Protein AF-A0A316HZW1-F1 (afdb_monomer_lite)

pLDDT: mean 90.39, std 9.92, range [41.66, 98.38]

Foldseek 3Di:
DVVQLLVLLLVLVDPSSLVSNLLVLLVVLLCQLVVLVVQVPDPPDLANSSLLSNLLSLLLSLLLQLLSNVDQCSSLSSLVSNLVVLVCCLPVVLVVLVVVCVVVVHPRPACPVSGHPSSLSNQNCSNVLSVLCSVCVPPQQLQSLLVSQLVSLQCSQVSCCVRVVDDRDPDSRSVVSSNSSSNSSSVSSVNSNVNSVVSNVSHDDPPPPDD

Radius of gyration: 18.56 Å; chains: 1; bounding box: 64×28×55 Å

Structure (mmCIF, N/CA/C/O backbone):
data_AF-A0A316HZW1-F1
#
_entry.id   AF-A0A316HZW1-F1
#
loop_
_atom_site.group_PDB
_atom_site.id
_atom_site.type_symbol
_atom_site.label_atom_id
_atom_site.label_alt_id
_atom_site.label_comp_id
_atom_site.label_asym_id
_atom_site.label_entity_id
_atom_site.label_seq_id
_atom_site.pdbx_PDB_ins_code
_atom_site.Cartn_x
_atom_site.Cartn_y
_atom_site.Cartn_z
_atom_site.occupancy
_atom_site.B_iso_or_equiv
_atom_site.auth_seq_id
_atom_site.auth_comp_id
_atom_site.auth_asym_id
_atom_site.auth_atom_id
_atom_site.pdbx_PDB_model_num
ATOM 1 N N . MET A 1 1 ? -9.003 11.640 -5.915 1.00 82.00 1 MET A N 1
ATOM 2 C CA . MET A 1 1 ? -9.072 10.373 -5.149 1.00 82.00 1 MET A CA 1
ATOM 3 C C . MET A 1 1 ? -9.408 10.598 -3.677 1.00 82.00 1 MET A C 1
ATOM 5 O O . MET A 1 1 ? -10.418 10.072 -3.235 1.00 82.00 1 MET A O 1
ATOM 9 N N . VAL A 1 2 ? -8.660 11.430 -2.935 1.00 88.44 2 VAL A N 1
ATOM 10 C CA . VAL A 1 2 ? -8.959 11.729 -1.513 1.00 88.44 2 VAL A CA 1
ATOM 11 C C . VAL A 1 2 ? -10.391 12.243 -1.301 1.00 88.44 2 VAL A C 1
ATOM 13 O O . VAL A 1 2 ? -11.101 11.712 -0.456 1.00 88.44 2 VAL A O 1
ATOM 16 N N . GLY A 1 3 ? -10.863 13.184 -2.129 1.00 90.69 3 GLY A N 1
ATOM 17 C CA . GLY A 1 3 ? -12.248 13.673 -2.057 1.00 90.69 3 GLY A CA 1
ATOM 18 C C . GLY A 1 3 ? -13.306 12.575 -2.244 1.00 90.69 3 GLY A C 1
ATOM 19 O O . GLY A 1 3 ? -14.298 12.561 -1.530 1.00 90.69 3 GLY A O 1
ATOM 20 N N . ALA A 1 4 ? -13.069 11.595 -3.124 1.00 92.62 4 ALA A N 1
ATOM 21 C CA . ALA A 1 4 ? -13.983 10.462 -3.295 1.00 92.62 4 ALA A CA 1
ATOM 22 C C . ALA A 1 4 ? -14.025 9.580 -2.037 1.00 92.62 4 ALA A C 1
ATOM 24 O O . ALA A 1 4 ? -15.105 9.206 -1.588 1.00 92.62 4 ALA A O 1
ATOM 25 N N . VAL A 1 5 ? -12.865 9.312 -1.420 1.00 93.25 5 VAL A N 1
ATOM 26 C CA . VAL A 1 5 ? -12.801 8.607 -0.129 1.00 93.25 5 VAL A CA 1
ATOM 27 C C . VAL A 1 5 ? -13.598 9.362 0.935 1.00 93.25 5 VAL A C 1
ATOM 29 O O . VAL A 1 5 ? -14.351 8.735 1.673 1.00 93.25 5 VAL A O 1
ATOM 32 N N . MET A 1 6 ? -13.486 10.693 0.991 1.00 93.19 6 MET A N 1
ATOM 33 C CA . MET A 1 6 ? -14.253 11.521 1.929 1.00 93.19 6 MET A CA 1
ATOM 34 C C . MET A 1 6 ? -15.763 11.399 1.699 1.00 93.19 6 MET A C 1
ATOM 36 O O . MET A 1 6 ? -16.486 11.104 2.646 1.00 93.19 6 MET A O 1
ATOM 40 N N . ILE A 1 7 ? -16.231 11.554 0.455 1.00 93.44 7 ILE A N 1
ATOM 41 C CA . ILE A 1 7 ? -17.659 11.468 0.103 1.00 93.44 7 ILE A CA 1
ATOM 42 C C . ILE A 1 7 ? -18.244 10.107 0.505 1.00 93.44 7 ILE A C 1
ATOM 44 O O . ILE A 1 7 ? -19.288 10.043 1.153 1.00 93.44 7 ILE A O 1
ATOM 48 N N . PHE A 1 8 ? -17.564 9.007 0.178 1.00 93.56 8 PHE A N 1
ATOM 49 C CA . PHE A 1 8 ? -18.062 7.679 0.536 1.00 93.56 8 PHE A CA 1
ATOM 50 C C . PHE A 1 8 ? -17.958 7.384 2.037 1.00 93.56 8 PHE A C 1
ATOM 52 O O . PHE A 1 8 ? -18.842 6.724 2.587 1.00 93.56 8 PHE A O 1
ATOM 59 N N . ALA A 1 9 ? -16.937 7.913 2.720 1.00 90.69 9 ALA A N 1
ATOM 60 C CA . ALA A 1 9 ? -16.778 7.748 4.164 1.00 90.69 9 ALA A CA 1
ATOM 61 C C . ALA A 1 9 ? -17.868 8.476 4.971 1.00 90.69 9 ALA A C 1
ATOM 63 O O . ALA A 1 9 ? -18.237 8.009 6.056 1.00 90.69 9 ALA A O 1
ATOM 64 N N . VAL A 1 10 ? -18.410 9.581 4.444 1.00 92.00 10 VAL A N 1
ATOM 65 C CA . VAL A 1 10 ? -19.594 10.268 4.995 1.00 92.00 10 VAL A CA 1
ATOM 66 C C . VAL A 1 10 ? -20.812 9.346 4.950 1.00 92.00 10 VAL A C 1
ATOM 68 O O . VAL A 1 10 ? -21.518 9.207 5.944 1.00 92.00 10 VAL A O 1
ATOM 71 N N . ALA A 1 11 ? -21.015 8.645 3.835 1.00 90.44 11 ALA A N 1
ATOM 72 C CA . ALA A 1 11 ? -22.146 7.742 3.629 1.00 90.44 11 ALA A CA 1
ATOM 73 C C . ALA A 1 11 ? -21.904 6.297 4.107 1.00 90.44 11 ALA A C 1
ATOM 75 O O . ALA A 1 11 ? -22.641 5.389 3.720 1.00 90.44 11 ALA A O 1
ATOM 76 N N . ARG A 1 12 ? -20.884 6.048 4.939 1.00 84.62 12 ARG A N 1
ATOM 77 C CA . ARG A 1 12 ? -20.450 4.695 5.348 1.00 84.62 12 ARG A CA 1
ATOM 78 C C . ARG A 1 12 ? -21.533 3.835 6.010 1.00 84.62 12 ARG A C 1
ATOM 80 O O . ARG A 1 12 ? -21.429 2.612 5.964 1.00 84.62 12 ARG A O 1
ATOM 87 N N . ASP A 1 13 ? -22.553 4.458 6.602 1.00 86.94 13 ASP A N 1
ATOM 88 C CA . ASP A 1 13 ? -23.700 3.764 7.204 1.00 86.94 13 ASP A CA 1
ATOM 89 C C . ASP A 1 13 ? -24.543 3.033 6.144 1.00 86.94 13 ASP A C 1
ATOM 91 O O . ASP A 1 13 ? -25.241 2.065 6.446 1.00 86.94 13 ASP A O 1
ATOM 95 N N . GLN A 1 14 ? -24.446 3.463 4.885 1.00 91.12 14 GLN A N 1
ATOM 96 C CA . GLN A 1 14 ? -25.069 2.820 3.741 1.00 91.12 14 GLN A CA 1
ATOM 97 C C . GLN A 1 14 ? -24.118 1.802 3.102 1.00 91.12 14 GLN A C 1
ATOM 99 O O . GLN A 1 14 ? -22.900 1.999 3.035 1.00 91.12 14 GLN A O 1
ATOM 104 N N . ARG A 1 15 ? -24.680 0.716 2.550 1.00 91.88 15 ARG A N 1
ATOM 105 C CA . ARG A 1 15 ? -23.892 -0.331 1.870 1.00 91.88 15 ARG A CA 1
ATOM 106 C C .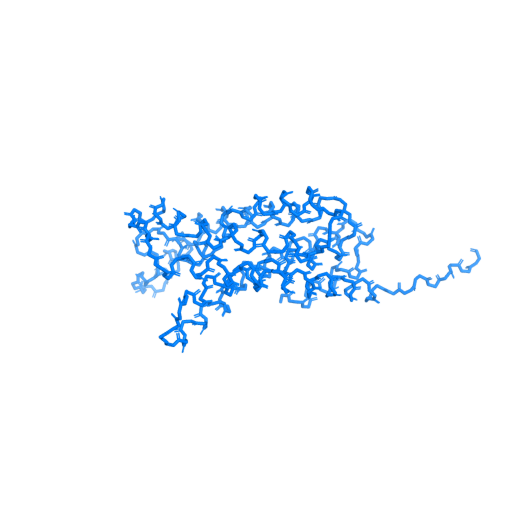 ARG A 1 15 ? -23.042 0.247 0.735 1.00 91.88 15 ARG A C 1
ATOM 108 O O . ARG A 1 15 ? -21.860 -0.066 0.639 1.00 91.88 15 ARG A O 1
ATOM 115 N N . TRP A 1 16 ? -23.613 1.139 -0.075 1.00 93.19 16 TRP A N 1
ATOM 116 C CA . TRP A 1 16 ? -22.896 1.786 -1.177 1.00 93.19 16 TRP A CA 1
ATOM 117 C C . TRP A 1 16 ? -21.747 2.682 -0.689 1.00 93.19 16 TRP A C 1
ATOM 119 O O . TRP A 1 16 ? -20.697 2.699 -1.321 1.00 93.19 16 TRP A O 1
ATOM 129 N N . GLY A 1 17 ? -21.893 3.363 0.455 1.00 91.88 17 GLY A N 1
ATOM 130 C CA . GLY A 1 17 ? -20.819 4.164 1.049 1.00 91.88 17 GLY A CA 1
ATOM 131 C C . GLY A 1 17 ? -19.689 3.300 1.607 1.00 91.88 17 GLY A C 1
ATOM 132 O O . GLY A 1 17 ? -18.515 3.623 1.437 1.00 91.88 17 GLY A O 1
ATOM 133 N N . THR A 1 18 ? -20.019 2.140 2.184 1.00 93.75 18 THR A N 1
ATOM 134 C CA . THR A 1 18 ? -19.019 1.133 2.578 1.00 93.75 18 THR A CA 1
ATOM 135 C C . THR A 1 18 ? -18.217 0.647 1.363 1.00 93.75 18 THR A C 1
ATOM 137 O O . THR A 1 18 ? -16.989 0.750 1.362 1.00 93.75 18 THR A O 1
ATOM 140 N N . TYR A 1 19 ? -18.890 0.165 0.311 1.00 95.56 19 TYR A N 1
ATOM 141 C CA . TYR A 1 19 ? -18.214 -0.321 -0.900 1.00 95.56 19 TYR A CA 1
ATOM 142 C C . TYR A 1 19 ? -17.440 0.789 -1.616 1.00 95.56 19 TYR A C 1
ATOM 144 O O . TYR A 1 19 ? -16.303 0.573 -2.031 1.00 95.56 19 TYR A O 1
ATOM 152 N N . GLY A 1 20 ? -18.011 1.991 -1.693 1.00 95.31 20 GLY A N 1
ATOM 153 C CA . GLY A 1 20 ? -17.359 3.155 -2.279 1.00 95.31 20 GLY A CA 1
ATOM 154 C C . GLY A 1 20 ? -16.105 3.576 -1.515 1.00 95.31 20 GLY A C 1
ATOM 155 O O . GLY A 1 20 ? -15.100 3.898 -2.139 1.00 95.31 20 GLY A O 1
ATOM 156 N N . THR A 1 21 ? -16.103 3.492 -0.180 1.00 95.56 21 THR A N 1
ATOM 157 C CA . THR A 1 21 ? -14.912 3.787 0.637 1.00 95.56 21 THR A CA 1
ATOM 158 C C . THR A 1 21 ? -13.805 2.774 0.360 1.00 95.56 21 THR A C 1
ATOM 160 O O . THR A 1 21 ? -12.654 3.166 0.180 1.00 95.56 21 THR A O 1
ATOM 163 N N . ILE A 1 22 ? -14.148 1.482 0.280 1.00 96.94 22 ILE A N 1
ATOM 164 C CA . ILE A 1 22 ? -13.197 0.406 -0.037 1.00 96.94 22 ILE A CA 1
ATOM 165 C C . ILE A 1 22 ? -12.598 0.626 -1.429 1.00 96.94 22 ILE A C 1
ATOM 167 O O . ILE A 1 22 ? -11.376 0.661 -1.571 1.00 96.94 22 ILE A O 1
ATOM 171 N N . ALA A 1 23 ? -13.446 0.827 -2.440 1.00 97.00 23 ALA A N 1
ATOM 172 C CA . ALA A 1 23 ? -13.017 1.032 -3.818 1.00 97.00 23 ALA A CA 1
ATOM 173 C C . ALA A 1 23 ? -12.171 2.306 -3.965 1.00 97.00 23 ALA A C 1
ATOM 175 O O . ALA A 1 23 ? -11.072 2.258 -4.511 1.00 97.00 23 ALA A O 1
ATOM 176 N N . ALA A 1 24 ? -12.627 3.438 -3.422 1.00 97.06 24 ALA A N 1
ATOM 177 C CA . ALA A 1 24 ? -11.899 4.701 -3.500 1.00 97.06 24 ALA A CA 1
ATOM 178 C C . ALA A 1 24 ? -10.557 4.644 -2.756 1.00 97.06 24 ALA A C 1
ATOM 180 O O . ALA A 1 24 ? -9.573 5.203 -3.239 1.00 97.06 24 ALA A O 1
ATOM 181 N N . ALA A 1 25 ? -10.490 3.955 -1.611 1.00 96.88 25 ALA A N 1
ATOM 182 C CA . ALA A 1 25 ? -9.239 3.747 -0.889 1.00 96.88 25 ALA A CA 1
ATOM 183 C C . ALA A 1 25 ? -8.278 2.838 -1.661 1.00 96.88 25 ALA A C 1
ATOM 185 O O . ALA A 1 25 ? -7.087 3.136 -1.721 1.00 96.88 25 ALA A O 1
ATOM 186 N N . ALA A 1 26 ? -8.784 1.770 -2.283 1.00 97.19 26 ALA A N 1
ATOM 187 C CA . ALA A 1 26 ? -7.980 0.885 -3.116 1.00 97.19 26 ALA A CA 1
ATOM 188 C C . ALA A 1 26 ? -7.397 1.638 -4.320 1.00 97.19 26 ALA A C 1
ATOM 190 O O . ALA A 1 26 ? -6.192 1.581 -4.554 1.00 97.19 26 ALA A O 1
ATOM 191 N N . VAL A 1 27 ? -8.214 2.430 -5.023 1.00 96.62 27 VAL A N 1
ATOM 192 C CA . VAL A 1 27 ? -7.742 3.267 -6.135 1.00 96.62 27 VAL A CA 1
ATOM 193 C C . VAL A 1 27 ? -6.742 4.320 -5.643 1.00 96.62 27 VAL A C 1
ATOM 195 O O . VAL A 1 27 ? -5.678 4.475 -6.238 1.00 96.62 27 VAL A O 1
ATOM 198 N N . LEU A 1 28 ? -7.017 5.004 -4.526 1.00 96.88 28 LEU A N 1
ATOM 199 C CA . LEU A 1 28 ? -6.070 5.949 -3.923 1.00 96.88 28 LEU A CA 1
ATOM 200 C C . LEU A 1 28 ? -4.724 5.279 -3.610 1.00 96.88 28 LEU A C 1
ATOM 202 O O . LEU A 1 28 ? -3.684 5.869 -3.890 1.00 96.88 28 LEU A O 1
ATOM 206 N N . LEU A 1 29 ? -4.739 4.060 -3.063 1.00 96.31 29 LEU A N 1
ATOM 207 C CA . LEU A 1 29 ? -3.530 3.298 -2.762 1.00 96.31 29 LEU A CA 1
ATOM 208 C C . LEU A 1 29 ? -2.751 2.984 -4.036 1.00 96.31 29 LEU A C 1
ATOM 210 O O . LEU A 1 29 ? -1.557 3.276 -4.094 1.00 96.31 29 LEU A O 1
ATOM 214 N N . VAL A 1 30 ? -3.409 2.455 -5.069 1.00 94.94 30 VAL A N 1
ATOM 215 C CA . VAL A 1 30 ? -2.742 2.126 -6.336 1.00 94.94 30 VAL A CA 1
ATOM 216 C C . VAL A 1 30 ? -2.090 3.361 -6.962 1.00 94.94 30 VAL A C 1
ATOM 218 O O . VAL A 1 30 ? -0.911 3.328 -7.310 1.00 94.94 30 VAL A O 1
ATOM 221 N N . PHE A 1 31 ? -2.804 4.483 -7.038 1.00 93.81 31 PHE A N 1
ATOM 222 C CA . PHE A 1 31 ? -2.253 5.705 -7.629 1.00 93.81 31 PHE A CA 1
ATOM 223 C C . PHE A 1 31 ? -1.238 6.419 -6.726 1.00 93.81 31 PHE A C 1
ATOM 225 O O . PHE A 1 31 ? -0.415 7.183 -7.228 1.00 93.81 31 PHE A O 1
ATOM 232 N N . SER A 1 32 ? -1.212 6.132 -5.419 1.00 93.94 32 SER A N 1
ATOM 233 C CA . SER A 1 32 ? -0.178 6.663 -4.516 1.00 93.94 32 SER A CA 1
ATOM 234 C C . SER A 1 32 ? 1.238 6.197 -4.884 1.00 93.94 32 SER A C 1
ATOM 236 O O . SER A 1 32 ? 2.217 6.861 -4.539 1.00 93.94 32 SER A O 1
ATOM 238 N N . MET A 1 33 ? 1.360 5.114 -5.664 1.00 93.00 33 MET A N 1
ATOM 239 C CA . MET A 1 33 ? 2.644 4.649 -6.196 1.00 93.00 33 MET A CA 1
ATOM 240 C C . MET A 1 33 ? 3.305 5.693 -7.097 1.00 93.00 33 MET A C 1
ATOM 242 O O . MET A 1 33 ? 4.526 5.824 -7.069 1.00 93.00 33 MET A O 1
ATOM 246 N N . VAL A 1 34 ? 2.520 6.501 -7.819 1.00 91.31 34 VAL A N 1
ATOM 247 C CA . VAL A 1 34 ? 3.035 7.619 -8.625 1.00 91.31 34 VAL A CA 1
ATOM 248 C C . VAL A 1 34 ? 3.738 8.644 -7.733 1.00 91.31 34 VAL A C 1
ATOM 250 O O . VAL A 1 34 ? 4.827 9.112 -8.055 1.00 91.31 34 VAL A O 1
ATOM 253 N N . THR A 1 35 ? 3.172 8.938 -6.560 1.00 91.25 35 THR A N 1
ATOM 254 C CA . THR A 1 35 ? 3.806 9.820 -5.570 1.00 91.25 35 THR A CA 1
ATOM 255 C C . THR A 1 35 ? 5.106 9.217 -5.038 1.00 91.25 35 THR A C 1
ATOM 257 O O . THR A 1 35 ? 6.102 9.927 -4.908 1.00 91.25 35 THR A O 1
ATOM 260 N N . ALA A 1 36 ? 5.140 7.904 -4.789 1.00 92.88 36 ALA A N 1
ATOM 261 C CA . ALA A 1 36 ? 6.356 7.220 -4.346 1.00 92.88 36 ALA A CA 1
ATOM 262 C C . ALA A 1 36 ? 7.487 7.266 -5.393 1.00 92.88 36 ALA A C 1
ATOM 264 O O . ALA A 1 36 ? 8.655 7.334 -5.010 1.00 92.88 36 ALA A O 1
ATOM 265 N N . ILE A 1 37 ? 7.178 7.292 -6.699 1.00 91.44 37 ILE A N 1
ATOM 266 C CA . ILE A 1 37 ? 8.188 7.468 -7.763 1.00 91.44 37 ILE A CA 1
ATOM 267 C C . ILE A 1 37 ? 8.936 8.796 -7.605 1.00 91.44 37 ILE A C 1
ATOM 269 O O . ILE A 1 37 ? 10.145 8.832 -7.832 1.00 91.44 37 ILE A O 1
ATOM 273 N N . GLY A 1 38 ? 8.262 9.861 -7.162 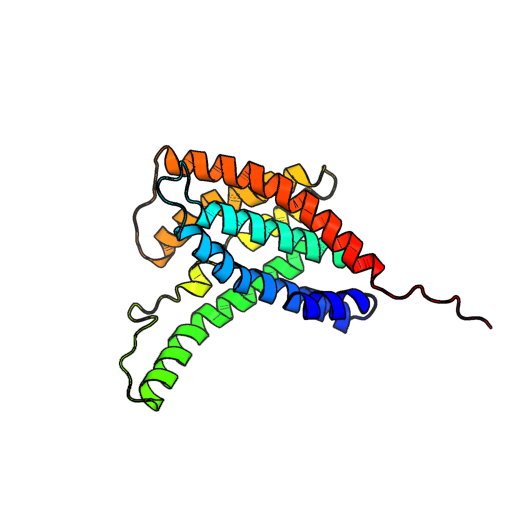1.00 89.88 38 GLY A N 1
ATOM 274 C CA . GLY A 1 38 ? 8.889 11.169 -6.938 1.00 89.88 38 GLY A CA 1
ATOM 275 C C . GLY A 1 38 ? 10.074 11.116 -5.965 1.00 89.88 38 GLY A C 1
ATOM 276 O O . GLY A 1 38 ? 11.024 11.884 -6.099 1.00 89.88 38 GLY A O 1
ATOM 277 N N . LEU A 1 39 ? 10.096 10.138 -5.053 1.00 92.19 39 LEU A N 1
ATOM 278 C CA . LEU A 1 39 ? 11.196 9.937 -4.106 1.00 92.19 39 LEU A CA 1
ATOM 279 C C . LEU A 1 39 ? 12.493 9.432 -4.759 1.00 92.19 39 LEU A C 1
ATOM 281 O O . LEU A 1 39 ? 13.533 9.412 -4.102 1.00 92.19 39 LEU A O 1
ATOM 285 N N . ARG A 1 40 ? 12.475 9.066 -6.050 1.00 90.56 40 ARG A N 1
ATOM 286 C CA . ARG A 1 40 ? 13.703 8.803 -6.826 1.00 90.56 40 ARG A CA 1
ATOM 287 C C . ARG A 1 40 ? 14.618 10.026 -6.900 1.00 90.56 40 ARG A C 1
ATOM 289 O O . ARG A 1 40 ? 15.816 9.854 -7.086 1.00 90.56 40 ARG A O 1
ATOM 296 N N . ALA A 1 41 ? 14.074 11.229 -6.715 1.00 89.38 41 ALA A N 1
ATOM 297 C CA . ALA A 1 41 ? 14.834 12.473 -6.705 1.00 89.38 41 ALA A CA 1
ATOM 298 C C . ALA A 1 41 ? 15.732 12.651 -5.465 1.00 89.38 41 ALA A C 1
ATOM 300 O O . ALA A 1 41 ? 16.422 13.659 -5.381 1.00 89.38 41 ALA A O 1
ATOM 301 N N . VAL A 1 42 ? 15.734 11.716 -4.503 1.00 86.94 42 VAL A N 1
ATOM 302 C CA . VAL A 1 42 ? 16.605 11.758 -3.315 1.00 86.94 42 VAL A CA 1
ATOM 303 C C . VAL A 1 42 ? 17.893 10.956 -3.587 1.00 86.94 42 VAL A C 1
ATOM 305 O O . VAL A 1 42 ? 17.890 9.729 -3.422 1.00 86.94 42 VAL A O 1
ATOM 308 N N . PRO A 1 43 ? 18.998 11.599 -4.023 1.00 75.00 43 PRO A N 1
ATOM 309 C CA . PRO A 1 43 ? 20.250 10.910 -4.319 1.00 75.00 43 PRO A CA 1
ATOM 310 C C . PRO A 1 43 ? 20.941 10.426 -3.038 1.00 75.00 43 PRO A C 1
ATOM 312 O O . PRO A 1 43 ? 20.767 10.993 -1.963 1.00 75.00 43 PRO A O 1
ATOM 315 N N . GLY A 1 44 ? 21.751 9.369 -3.151 1.00 74.56 44 GLY A N 1
ATOM 316 C CA . GLY A 1 44 ? 22.659 8.939 -2.077 1.00 74.56 44 GLY A CA 1
ATOM 317 C C . GLY A 1 44 ? 21.995 8.416 -0.796 1.00 74.56 44 GLY A C 1
ATOM 318 O O . GLY A 1 44 ? 22.673 8.252 0.214 1.00 74.56 44 GLY A O 1
ATOM 319 N N . ALA A 1 45 ? 20.687 8.144 -0.805 1.00 76.25 45 ALA A N 1
ATOM 320 C CA . ALA A 1 45 ? 19.983 7.674 0.382 1.00 76.25 45 ALA A CA 1
ATOM 321 C C . ALA A 1 45 ? 20.519 6.316 0.881 1.00 76.25 45 ALA A C 1
ATOM 323 O O . ALA A 1 45 ? 20.683 5.368 0.107 1.00 76.25 45 ALA A O 1
ATOM 324 N N . LEU A 1 46 ? 20.687 6.203 2.205 1.00 85.44 46 LEU A N 1
ATOM 325 C CA . LEU A 1 46 ? 21.111 4.983 2.916 1.00 85.44 46 LEU A CA 1
ATOM 326 C C . LEU A 1 46 ? 20.163 3.784 2.709 1.00 85.44 46 LEU A C 1
ATOM 328 O O . LEU A 1 46 ? 20.526 2.648 3.005 1.00 85.44 46 LEU A O 1
ATOM 332 N N . ALA A 1 47 ? 18.954 4.030 2.202 1.00 91.38 47 ALA A N 1
ATOM 333 C CA . ALA A 1 47 ? 17.931 3.044 1.871 1.00 91.38 47 ALA A CA 1
ATOM 334 C C . ALA A 1 47 ? 17.356 3.298 0.469 1.00 91.38 47 ALA A C 1
ATOM 336 O O . ALA A 1 47 ? 17.785 4.200 -0.254 1.00 91.38 47 ALA A O 1
ATOM 337 N N . ASN A 1 48 ? 16.399 2.476 0.043 1.00 92.00 48 ASN A N 1
ATOM 338 C CA . ASN A 1 48 ? 15.594 2.754 -1.140 1.00 92.00 48 ASN A CA 1
ATOM 339 C C . ASN A 1 48 ? 14.395 3.647 -0.754 1.00 92.00 48 ASN A C 1
ATOM 341 O O . ASN A 1 48 ? 13.423 3.137 -0.188 1.00 92.00 48 ASN A O 1
ATOM 345 N N . PRO A 1 49 ? 14.429 4.961 -1.054 1.00 93.38 49 PRO A N 1
ATOM 346 C CA . PRO A 1 49 ? 13.402 5.893 -0.595 1.00 93.38 49 PRO A CA 1
ATOM 347 C C . PRO A 1 49 ? 12.038 5.609 -1.236 1.00 93.38 49 PRO A C 1
ATOM 349 O O . PRO A 1 49 ? 11.014 5.774 -0.581 1.00 93.38 49 PRO A O 1
ATOM 352 N N . VAL A 1 50 ? 12.012 5.090 -2.470 1.00 93.62 50 VAL A N 1
ATOM 353 C CA . VAL A 1 50 ? 10.772 4.675 -3.141 1.00 93.62 50 VAL A CA 1
ATOM 354 C C . VAL A 1 50 ? 10.116 3.532 -2.374 1.00 93.62 50 VAL A C 1
ATOM 356 O O . VAL A 1 50 ? 8.925 3.592 -2.102 1.00 93.62 50 VAL A O 1
ATOM 359 N N . SER A 1 51 ? 10.881 2.516 -1.965 1.00 94.06 51 SER A N 1
ATOM 360 C CA . SER A 1 51 ? 10.336 1.373 -1.219 1.00 94.06 51 SER A CA 1
ATOM 361 C C . SER A 1 51 ? 9.817 1.776 0.164 1.00 94.06 51 SER A C 1
ATOM 363 O O . SER A 1 51 ? 8.740 1.331 0.556 1.00 94.06 51 SER A O 1
ATOM 365 N N . VAL A 1 52 ? 10.531 2.659 0.875 1.00 96.06 52 VAL A N 1
ATOM 366 C CA . VAL A 1 52 ? 10.070 3.213 2.163 1.00 96.06 52 VAL A CA 1
ATOM 367 C C . VAL A 1 52 ? 8.795 4.045 1.976 1.00 96.06 52 VAL A C 1
ATOM 369 O O . VAL A 1 52 ? 7.842 3.888 2.739 1.00 96.06 52 VAL A O 1
ATOM 372 N N . GLY A 1 53 ? 8.741 4.889 0.941 1.00 95.81 53 GLY A N 1
ATOM 373 C CA . GLY A 1 53 ? 7.565 5.697 0.615 1.00 95.81 53 GLY A CA 1
ATOM 374 C C . GLY A 1 53 ? 6.351 4.855 0.233 1.00 95.81 53 GLY A C 1
ATOM 375 O O . GLY A 1 53 ? 5.269 5.064 0.777 1.00 95.81 53 GLY A O 1
ATOM 376 N N . THR A 1 54 ? 6.536 3.856 -0.632 1.00 95.75 54 THR A N 1
ATOM 377 C CA . THR A 1 54 ? 5.504 2.877 -0.998 1.00 95.75 54 THR A CA 1
ATOM 378 C C . THR A 1 54 ? 4.963 2.160 0.237 1.00 95.75 54 THR A C 1
ATOM 380 O O . THR A 1 54 ? 3.745 2.079 0.407 1.00 95.75 54 THR A O 1
ATOM 383 N N . ALA A 1 55 ? 5.839 1.683 1.125 1.00 97.19 55 ALA A N 1
ATOM 384 C CA . ALA A 1 55 ? 5.436 1.028 2.366 1.00 97.19 55 ALA A CA 1
ATOM 385 C C . ALA A 1 55 ? 4.631 1.973 3.274 1.00 97.19 55 ALA A C 1
ATOM 387 O O . ALA A 1 55 ? 3.533 1.628 3.709 1.00 97.19 55 ALA A O 1
ATOM 388 N N . SER A 1 56 ? 5.136 3.189 3.492 1.00 97.31 56 SER A N 1
ATOM 389 C CA . SER A 1 56 ? 4.495 4.213 4.324 1.00 97.31 56 SER A CA 1
ATOM 390 C C . SER A 1 56 ? 3.105 4.604 3.807 1.00 97.31 56 SER A C 1
ATOM 392 O O . SER A 1 56 ? 2.122 4.521 4.544 1.00 97.31 56 SER A O 1
ATOM 394 N N . LEU A 1 57 ? 2.986 4.958 2.522 1.00 97.38 57 LEU A N 1
ATOM 395 C CA . LEU A 1 57 ? 1.713 5.350 1.909 1.00 97.38 57 LEU A CA 1
ATOM 396 C C . LEU A 1 57 ? 0.698 4.204 1.935 1.00 97.38 57 LEU A C 1
ATOM 398 O O . LEU A 1 57 ? -0.458 4.417 2.304 1.00 97.38 57 LEU A O 1
ATOM 402 N N . SER A 1 58 ? 1.138 2.985 1.614 1.00 97.62 58 SER A N 1
ATOM 403 C CA . SER A 1 58 ? 0.267 1.808 1.627 1.00 97.62 58 SER A CA 1
ATOM 404 C C . SER A 1 58 ? -0.288 1.533 3.021 1.00 97.62 58 SER A C 1
ATOM 406 O O . SER A 1 58 ? -1.498 1.377 3.181 1.00 97.62 58 SER A O 1
ATOM 408 N N . VAL A 1 59 ? 0.578 1.525 4.043 1.00 98.12 59 VAL A N 1
ATOM 409 C CA . VAL A 1 59 ? 0.166 1.326 5.440 1.00 98.12 59 VAL A CA 1
ATOM 410 C C . VAL A 1 59 ? -0.775 2.444 5.886 1.00 98.12 59 VAL A C 1
ATOM 412 O O . VAL A 1 59 ? -1.829 2.162 6.454 1.00 98.12 59 VAL A O 1
ATOM 415 N N . MET A 1 60 ? -0.457 3.706 5.589 1.00 98.12 60 MET A N 1
ATOM 416 C CA . MET A 1 60 ? -1.298 4.843 5.968 1.00 98.12 60 MET A CA 1
ATOM 417 C C . MET A 1 60 ? -2.707 4.735 5.378 1.00 98.12 60 MET A C 1
ATOM 419 O O . MET A 1 60 ? -3.687 4.878 6.112 1.00 98.12 60 MET A O 1
ATOM 423 N N . ILE A 1 61 ? -2.821 4.462 4.075 1.00 97.31 61 ILE A N 1
ATOM 424 C CA . ILE A 1 61 ? -4.112 4.381 3.377 1.00 97.31 61 ILE A CA 1
ATOM 425 C C . ILE A 1 61 ? -4.913 3.168 3.863 1.00 97.31 61 ILE A C 1
ATOM 427 O O . ILE A 1 61 ? -6.112 3.295 4.122 1.00 97.31 61 ILE A O 1
ATOM 431 N N . LEU A 1 62 ? -4.257 2.022 4.068 1.00 97.06 62 LEU A N 1
ATOM 432 C CA . LEU A 1 62 ? -4.886 0.814 4.604 1.00 97.06 62 LEU A CA 1
ATOM 433 C C . LEU A 1 62 ? -5.473 1.058 6.005 1.00 97.06 62 LEU A C 1
ATOM 435 O O . LEU A 1 62 ? -6.637 0.737 6.263 1.00 97.06 62 LEU A O 1
ATOM 439 N N . PHE A 1 63 ? -4.700 1.684 6.899 1.00 97.44 63 PHE A N 1
ATOM 440 C CA . PHE A 1 63 ? -5.166 2.037 8.242 1.00 97.44 63 PHE A CA 1
ATOM 441 C C . PHE A 1 63 ? -6.268 3.092 8.218 1.00 97.44 63 PHE A C 1
ATOM 443 O O . PHE A 1 63 ? -7.230 2.967 8.978 1.00 97.44 63 PHE A O 1
ATOM 450 N N . MET A 1 64 ? -6.143 4.107 7.360 1.00 97.06 64 MET A N 1
ATOM 451 C CA . MET A 1 64 ? -7.148 5.153 7.181 1.00 97.06 64 MET A CA 1
ATOM 452 C C . MET A 1 64 ? -8.491 4.561 6.769 1.00 97.06 64 MET A C 1
ATOM 454 O O . MET A 1 64 ? -9.494 4.829 7.427 1.00 97.06 64 MET A O 1
ATOM 458 N N . ALA A 1 65 ? -8.512 3.721 5.737 1.00 94.69 65 ALA A N 1
ATOM 459 C CA . ALA A 1 65 ? -9.738 3.109 5.244 1.00 94.69 65 ALA A CA 1
ATOM 460 C C . ALA A 1 65 ? -10.348 2.133 6.263 1.00 94.69 65 ALA A C 1
ATOM 462 O O . ALA A 1 65 ? -11.539 2.221 6.562 1.00 94.69 65 ALA A O 1
ATOM 463 N N . SER A 1 66 ? -9.529 1.270 6.876 1.00 94.62 66 SER A N 1
ATOM 464 C CA . SER A 1 66 ? -9.982 0.344 7.926 1.00 94.62 66 SER A CA 1
ATOM 465 C C . SER A 1 66 ? -10.639 1.084 9.102 1.00 94.62 66 SER A C 1
ATOM 467 O O . SER A 1 66 ? -11.746 0.746 9.534 1.00 94.62 66 SER A O 1
ATOM 469 N N . HIS A 1 67 ? -10.017 2.169 9.575 1.00 94.25 67 HIS A N 1
ATOM 470 C CA . HIS A 1 67 ? -10.558 2.957 10.684 1.00 94.25 67 HIS A CA 1
ATOM 471 C C . HIS A 1 67 ? -11.737 3.848 10.287 1.00 94.25 67 HIS A C 1
ATOM 473 O O . HIS A 1 67 ? -12.586 4.103 11.144 1.00 94.25 67 HIS A O 1
ATOM 479 N N . ALA A 1 68 ? -11.814 4.295 9.030 1.00 93.19 68 ALA A N 1
ATOM 480 C CA . ALA A 1 68 ? -12.979 5.004 8.504 1.00 93.19 68 ALA A CA 1
ATOM 481 C C . ALA A 1 68 ? -14.219 4.097 8.491 1.00 93.19 68 ALA A C 1
ATOM 483 O O . ALA A 1 68 ? -15.300 4.524 8.896 1.00 93.19 68 ALA A O 1
ATOM 484 N N . LEU A 1 69 ? -14.044 2.828 8.109 1.00 91.50 69 LEU A N 1
ATOM 485 C CA . LEU A 1 69 ? -15.106 1.819 8.099 1.00 91.50 69 LEU A CA 1
ATOM 486 C C . LEU A 1 69 ? -15.514 1.373 9.510 1.00 91.50 69 LEU A C 1
ATOM 488 O O . LEU A 1 69 ? -16.679 1.065 9.733 1.00 91.50 69 LEU A O 1
ATOM 492 N N . SER A 1 70 ? -14.584 1.352 10.473 1.00 86.56 70 SER A N 1
ATOM 493 C CA . SER A 1 70 ? -14.833 0.942 11.868 1.00 86.56 70 SER A CA 1
ATOM 494 C C . SER A 1 70 ? -15.415 -0.473 12.028 1.00 86.56 70 SER A C 1
ATOM 496 O O . SER A 1 70 ? -16.135 -0.744 12.993 1.00 86.56 70 SER A O 1
ATOM 498 N N . ARG A 1 71 ? -15.113 -1.384 11.098 1.00 83.62 71 ARG A N 1
ATOM 499 C CA . ARG A 1 71 ? -15.588 -2.777 11.105 1.00 83.62 71 ARG A CA 1
ATOM 500 C C . ARG A 1 71 ? -14.409 -3.739 11.034 1.00 83.62 71 ARG A C 1
ATOM 502 O O . ARG A 1 71 ? -13.402 -3.435 10.399 1.00 83.62 71 ARG A O 1
ATOM 509 N N . ARG A 1 72 ? -14.562 -4.908 11.665 1.00 86.69 72 ARG A N 1
ATOM 510 C CA . ARG A 1 72 ? -13.621 -6.026 11.501 1.00 86.69 72 ARG A CA 1
ATOM 511 C C . ARG A 1 72 ? -13.575 -6.430 10.029 1.00 86.69 72 ARG A C 1
ATOM 513 O O . ARG A 1 72 ? -14.625 -6.508 9.391 1.00 86.69 72 ARG A O 1
ATOM 520 N N . GLY A 1 73 ? -12.376 -6.659 9.506 1.00 91.69 73 GLY A N 1
ATOM 521 C CA . GLY A 1 73 ? -12.148 -6.982 8.098 1.00 91.69 73 GLY A CA 1
ATOM 522 C C . GLY A 1 73 ? -12.063 -5.767 7.168 1.00 91.69 73 GLY A C 1
ATOM 523 O O . GLY A 1 73 ? -11.946 -5.952 5.960 1.00 91.69 73 GLY A O 1
ATOM 524 N N . GLY A 1 74 ? -12.109 -4.534 7.685 1.00 92.62 74 GLY A N 1
ATOM 525 C CA . GLY A 1 74 ? -11.993 -3.325 6.865 1.00 92.62 74 GLY A CA 1
ATOM 526 C C . GLY A 1 74 ? -10.647 -3.218 6.140 1.00 92.62 74 GLY A C 1
ATOM 527 O O . GLY A 1 74 ? -10.616 -2.833 4.972 1.00 92.62 74 GLY A O 1
ATOM 528 N N . ALA A 1 75 ? -9.544 -3.607 6.789 1.00 94.88 75 ALA A N 1
ATOM 529 C CA . ALA A 1 75 ? -8.237 -3.648 6.133 1.00 94.88 75 ALA A CA 1
ATOM 530 C C . ALA A 1 75 ? -8.197 -4.764 5.083 1.00 94.88 75 ALA A C 1
ATOM 532 O O . ALA A 1 75 ? -7.722 -4.545 3.971 1.00 94.88 75 ALA A O 1
ATOM 533 N N . LEU A 1 76 ? -8.749 -5.940 5.403 1.00 97.00 76 LEU A N 1
ATOM 534 C CA . LEU A 1 76 ? -8.797 -7.072 4.475 1.00 97.00 76 LEU A CA 1
ATOM 535 C C . LEU A 1 76 ? -9.598 -6.744 3.211 1.00 97.00 76 LEU A C 1
ATOM 537 O O . LEU A 1 76 ? -9.130 -7.022 2.112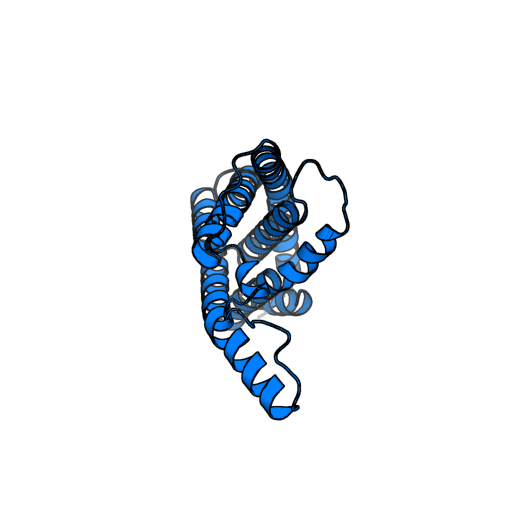 1.00 97.00 76 LEU A O 1
ATOM 541 N N . ALA A 1 77 ? -10.757 -6.098 3.349 1.00 96.50 77 ALA A N 1
ATOM 542 C CA . ALA A 1 77 ? -11.585 -5.703 2.212 1.00 96.50 77 ALA A CA 1
ATOM 543 C C . ALA A 1 77 ? -10.833 -4.765 1.253 1.00 96.50 77 ALA A C 1
ATOM 545 O O . ALA A 1 77 ? -10.897 -4.938 0.037 1.00 96.50 77 ALA A O 1
ATOM 546 N N . VAL A 1 78 ? -10.072 -3.807 1.795 1.00 96.88 78 VAL A N 1
ATOM 547 C CA . VAL A 1 78 ? -9.227 -2.902 0.999 1.00 96.88 78 VAL A CA 1
ATOM 548 C C . VAL A 1 78 ? -8.063 -3.657 0.362 1.00 96.88 78 VAL A C 1
ATOM 550 O O . VAL A 1 78 ? -7.814 -3.474 -0.825 1.00 96.88 78 VAL A O 1
ATOM 553 N N . GLY A 1 79 ? -7.385 -4.538 1.103 1.00 96.94 79 GLY A N 1
ATOM 554 C CA . GLY A 1 79 ? -6.304 -5.370 0.567 1.00 96.94 79 GLY A CA 1
ATOM 555 C C . GLY A 1 79 ? -6.762 -6.255 -0.597 1.00 96.94 79 GLY A C 1
ATOM 556 O O . GLY A 1 79 ? -6.089 -6.313 -1.624 1.00 96.94 79 GLY A O 1
ATOM 557 N N . VAL A 1 80 ? -7.940 -6.875 -0.481 1.00 97.38 80 VAL A N 1
ATOM 558 C CA . VAL A 1 80 ? -8.556 -7.669 -1.556 1.00 97.38 80 VAL A CA 1
ATOM 559 C C . VAL A 1 80 ? -8.947 -6.787 -2.739 1.00 97.38 80 VAL A C 1
ATOM 561 O O . VAL A 1 80 ? -8.652 -7.140 -3.876 1.00 97.38 80 VAL A O 1
ATOM 564 N N . ALA A 1 81 ? -9.551 -5.620 -2.503 1.00 97.44 81 ALA A N 1
ATOM 565 C CA . ALA A 1 81 ? -9.891 -4.691 -3.580 1.00 97.44 81 ALA A CA 1
ATOM 566 C C . ALA A 1 81 ? -8.645 -4.214 -4.346 1.00 97.44 81 ALA A C 1
ATOM 568 O O . ALA A 1 81 ? -8.672 -4.138 -5.573 1.00 97.44 81 ALA A O 1
ATOM 569 N N . VAL A 1 82 ? -7.535 -3.953 -3.648 1.00 97.00 82 VAL A N 1
ATOM 570 C CA . VAL A 1 82 ? -6.247 -3.639 -4.284 1.00 97.00 82 VAL A CA 1
ATOM 571 C C . VAL A 1 82 ? -5.730 -4.824 -5.096 1.00 97.00 82 VAL A C 1
ATOM 573 O O . VAL A 1 82 ? -5.300 -4.614 -6.223 1.00 97.00 82 VAL A O 1
ATOM 576 N N . ALA A 1 83 ? -5.803 -6.052 -4.576 1.00 96.06 83 ALA A N 1
ATOM 577 C CA . ALA A 1 83 ? -5.381 -7.245 -5.313 1.00 96.06 83 ALA A CA 1
ATOM 578 C C . ALA A 1 83 ? -6.206 -7.454 -6.597 1.00 96.06 83 ALA A C 1
ATOM 580 O O . ALA A 1 83 ? -5.647 -7.760 -7.648 1.00 96.06 83 ALA A O 1
ATOM 581 N N . VAL A 1 84 ? -7.522 -7.214 -6.541 1.00 96.19 84 VAL A N 1
ATOM 582 C CA . VAL A 1 84 ? -8.400 -7.248 -7.721 1.00 96.19 84 VAL A CA 1
ATOM 583 C C . VAL A 1 84 ? -7.997 -6.173 -8.729 1.00 96.19 84 VAL A C 1
ATOM 585 O O . VAL A 1 84 ? -7.814 -6.486 -9.903 1.00 96.19 84 VAL A O 1
ATOM 588 N N . LEU A 1 85 ? -7.803 -4.924 -8.292 1.00 95.25 85 LEU A N 1
ATOM 589 C CA . LEU A 1 85 ? -7.337 -3.849 -9.176 1.00 95.25 85 LEU A CA 1
ATOM 590 C C . LEU A 1 85 ? -5.969 -4.169 -9.783 1.00 95.25 85 LEU A C 1
ATOM 592 O O . LEU A 1 85 ? -5.751 -3.917 -10.963 1.00 95.25 85 LEU A O 1
ATOM 596 N N . GLN A 1 86 ? -5.063 -4.752 -9.001 1.00 93.38 86 GLN A N 1
ATOM 597 C CA . GLN A 1 86 ? -3.751 -5.168 -9.474 1.00 93.38 86 GLN A CA 1
ATOM 598 C C . GLN A 1 86 ? -3.866 -6.242 -10.559 1.00 93.38 8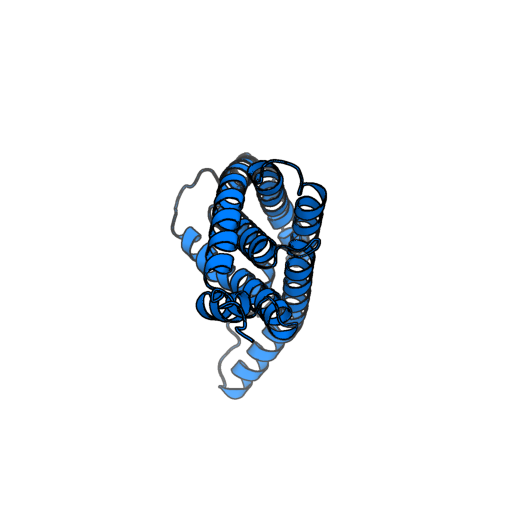6 GLN A C 1
ATOM 600 O O . GLN A 1 86 ? -3.228 -6.097 -11.597 1.00 93.38 86 GLN A O 1
ATOM 605 N N . ALA A 1 87 ? -4.709 -7.263 -10.374 1.00 92.44 87 ALA A N 1
ATOM 606 C CA . ALA A 1 87 ? -4.959 -8.289 -11.387 1.00 92.44 87 ALA A CA 1
ATOM 607 C C . ALA A 1 87 ? -5.571 -7.700 -12.669 1.00 92.44 87 ALA A C 1
ATOM 609 O O . ALA A 1 87 ? -5.133 -8.024 -13.773 1.00 92.44 87 ALA A O 1
ATOM 610 N N . VAL A 1 88 ? -6.534 -6.781 -12.524 1.00 93.88 88 VAL A N 1
ATOM 611 C CA . VAL A 1 88 ? -7.136 -6.062 -13.656 1.00 93.88 88 VAL A CA 1
ATOM 612 C C . VAL A 1 88 ? -6.077 -5.264 -14.409 1.00 93.88 88 VAL A C 1
ATOM 614 O O . VAL A 1 88 ? -5.978 -5.400 -15.625 1.00 93.88 88 VAL A O 1
ATOM 617 N N . PHE A 1 89 ? -5.257 -4.469 -13.720 1.00 91.12 89 PHE A N 1
ATOM 618 C CA . PHE A 1 89 ? -4.217 -3.681 -14.380 1.00 91.12 89 PHE A CA 1
ATOM 619 C C . PHE A 1 89 ? -3.112 -4.543 -14.986 1.00 91.12 89 PHE A C 1
ATOM 621 O O . PHE A 1 89 ? -2.563 -4.171 -16.020 1.00 91.12 89 PHE A O 1
ATOM 628 N N . TRP A 1 90 ? -2.822 -5.706 -14.401 1.00 89.31 90 TRP A N 1
ATOM 629 C CA . TRP A 1 90 ? -1.838 -6.629 -14.955 1.00 89.31 90 TRP A CA 1
ATOM 630 C C . TRP A 1 90 ? -2.189 -7.054 -16.383 1.00 89.31 90 TRP A C 1
ATOM 632 O O . TRP A 1 90 ? -1.328 -7.099 -17.257 1.00 89.31 90 TRP A O 1
ATOM 642 N N . TRP A 1 91 ? -3.472 -7.321 -16.620 1.00 89.00 91 TRP A N 1
ATOM 643 C CA . TRP A 1 91 ? -3.990 -7.707 -17.929 1.00 89.00 91 TRP A CA 1
ATOM 644 C C . TRP A 1 91 ? -4.306 -6.503 -18.824 1.00 89.00 91 TRP A C 1
ATOM 646 O O . TRP A 1 91 ? -3.959 -6.473 -20.005 1.00 89.00 91 TRP A O 1
ATOM 656 N N . PHE A 1 92 ? -4.977 -5.496 -18.265 1.00 90.94 92 PHE A N 1
ATOM 657 C CA . PHE A 1 92 ? -5.531 -4.383 -19.028 1.00 90.94 92 PHE A CA 1
ATOM 658 C C . PHE A 1 92 ? -4.464 -3.387 -19.491 1.00 90.94 92 PHE A C 1
ATOM 660 O O . PHE A 1 92 ? -4.564 -2.879 -20.605 1.00 90.94 92 PHE A O 1
ATOM 667 N N . SER A 1 93 ? -3.440 -3.100 -18.677 1.00 88.81 93 SER A N 1
ATOM 668 C CA . SER A 1 93 ? -2.462 -2.051 -18.998 1.00 88.81 93 SER A CA 1
ATOM 669 C C . SER A 1 93 ? -1.644 -2.343 -20.266 1.00 88.81 93 SER A C 1
ATOM 671 O O . SER A 1 93 ? -1.583 -1.453 -21.117 1.00 88.81 93 SER A O 1
ATOM 673 N N . PRO A 1 94 ? -1.078 -3.552 -20.470 1.00 88.88 94 PRO A N 1
ATOM 674 C CA . PRO A 1 94 ? -0.358 -3.861 -21.707 1.00 88.88 94 PRO A CA 1
ATOM 675 C C . PRO A 1 94 ? -1.271 -3.860 -22.939 1.00 88.88 94 PRO A C 1
ATOM 677 O O . PRO A 1 94 ? -0.873 -3.391 -24.003 1.00 88.88 94 PRO A O 1
ATOM 680 N N . TRP A 1 95 ? -2.502 -4.366 -22.802 1.00 90.94 95 TRP A N 1
ATOM 681 C CA . TRP A 1 95 ? -3.485 -4.369 -23.888 1.00 90.94 95 TRP A CA 1
ATOM 682 C C . TRP A 1 95 ? -3.868 -2.945 -24.306 1.00 90.94 95 TRP A C 1
ATOM 684 O O . TRP A 1 95 ? -3.794 -2.608 -25.486 1.00 90.94 95 TRP A O 1
ATOM 694 N N . ALA A 1 96 ? -4.212 -2.091 -23.340 1.00 88.25 96 ALA A N 1
ATOM 695 C CA . ALA A 1 96 ? -4.633 -0.719 -23.602 1.00 88.25 96 ALA A CA 1
ATOM 696 C C . ALA A 1 96 ? -3.515 0.108 -24.253 1.00 88.25 96 ALA A C 1
ATOM 698 O O . ALA A 1 96 ? -3.784 0.891 -25.162 1.00 88.25 96 ALA A O 1
ATOM 699 N N . ALA A 1 97 ? -2.262 -0.090 -23.828 1.00 87.94 97 ALA A N 1
ATOM 700 C CA . ALA A 1 97 ? -1.116 0.598 -24.416 1.00 87.94 97 ALA A CA 1
ATOM 701 C C . ALA A 1 97 ? -0.893 0.212 -25.885 1.00 87.94 97 ALA A C 1
ATOM 703 O O . ALA A 1 97 ? -0.641 1.093 -26.702 1.00 87.94 97 ALA A O 1
ATOM 704 N N . LYS A 1 98 ? -1.044 -1.075 -26.231 1.00 89.38 98 LYS A N 1
ATOM 705 C CA . LYS A 1 98 ? -0.957 -1.553 -27.621 1.00 89.38 98 LYS A CA 1
ATOM 706 C C . LYS A 1 98 ? -2.060 -0.959 -28.487 1.00 89.38 98 LYS A C 1
ATOM 708 O O . LYS A 1 98 ? -1.758 -0.319 -29.482 1.00 89.38 98 LYS A O 1
ATOM 713 N N . VAL A 1 99 ? -3.317 -1.065 -28.051 1.00 92.19 99 VAL A N 1
ATOM 714 C CA . VAL A 1 99 ? -4.463 -0.507 -28.791 1.00 92.19 99 VAL A CA 1
ATOM 715 C C . VAL A 1 99 ? -4.313 1.001 -29.005 1.00 92.19 99 VAL A C 1
ATOM 717 O O . VAL A 1 99 ? -4.605 1.501 -30.088 1.00 92.19 99 VAL A O 1
ATOM 720 N N . TYR A 1 100 ? -3.837 1.736 -27.997 1.00 88.31 100 TYR A N 1
ATOM 721 C CA . TYR A 1 100 ? -3.585 3.171 -28.123 1.00 88.31 100 TYR A CA 1
ATOM 722 C C . TYR A 1 100 ? -2.437 3.490 -29.095 1.00 88.31 100 TYR A C 1
ATOM 724 O O . TYR A 1 100 ? -2.564 4.399 -29.918 1.00 88.31 100 TYR A O 1
ATOM 732 N N . ALA A 1 101 ? -1.324 2.755 -29.011 1.00 90.12 101 ALA A N 1
ATOM 733 C CA . ALA A 1 101 ? -0.182 2.909 -29.911 1.00 90.12 101 ALA A CA 1
ATOM 734 C C . ALA A 1 101 ? -0.592 2.644 -31.369 1.00 90.12 101 ALA A C 1
ATOM 736 O O . ALA A 1 101 ? -0.353 3.486 -32.236 1.00 90.12 101 ALA A O 1
ATOM 737 N N . ASP A 1 102 ? -1.322 1.552 -31.604 1.00 91.56 102 ASP A N 1
ATOM 738 C CA . ASP A 1 102 ? -1.841 1.172 -32.919 1.00 91.56 102 ASP A CA 1
ATOM 739 C C . ASP A 1 102 ? -2.816 2.227 -33.468 1.00 91.56 102 ASP A C 1
ATOM 741 O O . ASP A 1 102 ? -2.729 2.613 -34.632 1.00 91.56 102 ASP A O 1
ATOM 745 N N . ALA A 1 103 ? -3.709 2.758 -32.624 1.00 92.81 103 ALA A N 1
ATOM 746 C CA . ALA A 1 103 ? -4.676 3.783 -33.022 1.00 92.81 103 ALA A CA 1
ATOM 747 C C . ALA A 1 103 ? -4.032 5.140 -33.353 1.00 92.81 103 ALA A C 1
ATOM 749 O O . ALA A 1 103 ? -4.571 5.896 -34.161 1.00 92.81 103 ALA A O 1
ATOM 750 N N . THR A 1 104 ? -2.902 5.468 -32.724 1.00 92.25 104 THR A N 1
ATOM 751 C CA . THR A 1 104 ? -2.193 6.743 -32.933 1.00 92.25 104 THR A CA 1
ATOM 752 C C . THR A 1 104 ? -1.034 6.640 -33.923 1.00 92.25 104 THR A C 1
ATOM 754 O O . THR A 1 104 ? -0.443 7.662 -34.268 1.00 92.25 104 THR A O 1
ATOM 757 N N . GLY A 1 105 ? -0.706 5.431 -34.393 1.00 88.94 105 GLY A N 1
ATOM 758 C CA . GLY A 1 105 ? 0.447 5.178 -35.259 1.00 88.94 105 GLY A CA 1
ATOM 759 C C . GLY A 1 105 ? 1.792 5.458 -34.578 1.00 88.94 105 GLY A C 1
ATOM 760 O O . GLY A 1 105 ? 2.791 5.682 -35.261 1.00 88.94 105 GLY A O 1
ATOM 761 N N . LEU A 1 106 ? 1.821 5.494 -33.242 1.00 87.06 106 LEU A N 1
ATOM 762 C CA . LEU A 1 106 ? 3.028 5.752 -32.461 1.00 87.06 106 LEU A CA 1
ATOM 763 C C . LEU A 1 106 ? 3.685 4.432 -32.041 1.00 87.06 106 LEU A C 1
ATOM 765 O O . LEU A 1 106 ? 2.985 3.461 -31.756 1.00 87.06 106 LEU A O 1
ATOM 769 N N . PRO A 1 107 ? 5.025 4.375 -31.948 1.00 84.69 107 PRO A N 1
ATOM 770 C CA . PRO A 1 107 ? 5.697 3.198 -31.419 1.00 84.69 107 PRO A CA 1
ATOM 771 C C . PRO A 1 107 ? 5.307 2.968 -29.955 1.00 84.69 107 PRO A C 1
ATOM 773 O O . PRO A 1 107 ? 5.145 3.912 -29.174 1.00 84.69 107 PRO A O 1
ATOM 776 N N . LEU A 1 108 ? 5.197 1.696 -29.572 1.00 81.94 108 LEU A N 1
ATOM 777 C CA . LEU A 1 108 ? 4.912 1.307 -28.197 1.00 81.94 108 LEU A CA 1
ATOM 778 C C . LEU A 1 108 ? 6.081 1.726 -27.292 1.00 81.94 108 LEU A C 1
ATOM 780 O O . LEU A 1 108 ? 7.152 1.125 -27.330 1.00 81.94 108 LEU A O 1
ATOM 784 N N . ARG A 1 109 ? 5.880 2.780 -26.496 1.00 77.06 109 ARG A N 1
ATOM 785 C CA . ARG A 1 109 ? 6.893 3.293 -25.560 1.00 77.06 109 ARG A CA 1
ATOM 786 C C . ARG A 1 109 ? 6.884 2.561 -24.218 1.00 77.06 109 ARG A C 1
ATOM 788 O O . ARG A 1 109 ? 7.941 2.325 -23.646 1.00 77.06 109 ARG A O 1
ATOM 795 N N . ASP A 1 110 ? 5.695 2.228 -23.725 1.00 74.19 110 ASP A N 1
ATOM 796 C CA . ASP A 1 110 ? 5.492 1.645 -22.400 1.00 74.19 110 ASP A CA 1
ATOM 797 C C . ASP A 1 110 ? 5.098 0.158 -22.550 1.00 74.19 110 ASP A C 1
ATOM 799 O O . ASP A 1 110 ? 4.354 -0.200 -23.464 1.00 74.19 110 ASP A O 1
ATOM 803 N N . TYR A 1 111 ? 5.570 -0.709 -21.644 1.00 73.19 111 TYR A N 1
ATOM 804 C CA . TYR A 1 111 ? 5.247 -2.151 -21.601 1.00 73.19 111 TYR A CA 1
ATOM 805 C C . TYR A 1 111 ? 5.750 -2.991 -22.789 1.00 73.19 111 TYR A C 1
ATOM 807 O O . TYR A 1 111 ? 5.139 -4.007 -23.134 1.00 73.19 111 TYR A O 1
ATOM 815 N N . THR A 1 112 ? 6.882 -2.611 -23.387 1.00 75.00 112 THR A N 1
ATOM 816 C CA . THR A 1 112 ? 7.550 -3.382 -24.455 1.00 75.00 112 THR A CA 1
ATOM 817 C C . THR A 1 112 ? 7.858 -4.817 -24.034 1.00 75.00 112 THR A C 1
ATOM 819 O O . THR A 1 112 ? 7.705 -5.743 -24.825 1.00 75.00 112 THR A O 1
ATOM 822 N N . ASP A 1 113 ? 8.185 -5.004 -22.758 1.00 76.00 113 ASP A N 1
ATOM 823 C CA . ASP A 1 113 ? 8.572 -6.294 -22.183 1.00 76.00 113 ASP A CA 1
ATOM 824 C C . ASP A 1 113 ? 7.349 -7.075 -21.660 1.00 76.00 113 ASP A C 1
ATOM 826 O O . ASP A 1 113 ? 7.477 -8.103 -21.000 1.00 76.00 113 ASP A O 1
ATOM 830 N N . GLY A 1 114 ? 6.134 -6.564 -21.905 1.00 75.19 114 GLY A N 1
ATOM 831 C CA . GLY A 1 114 ? 4.868 -7.148 -21.454 1.00 75.19 114 GLY A CA 1
ATOM 832 C C . GLY A 1 114 ? 4.572 -6.980 -19.961 1.00 75.19 114 GLY A C 1
ATOM 833 O O . GLY A 1 114 ? 3.483 -7.345 -19.518 1.00 75.19 114 GLY A O 1
ATOM 834 N N . ILE A 1 115 ? 5.499 -6.412 -19.185 1.00 79.88 115 ILE A N 1
ATOM 835 C CA . ILE A 1 115 ? 5.363 -6.258 -17.735 1.00 79.88 115 ILE A CA 1
ATOM 836 C C . ILE A 1 115 ? 4.878 -4.846 -17.401 1.00 79.88 115 ILE A C 1
ATOM 838 O O . ILE A 1 115 ? 5.536 -3.869 -17.764 1.00 79.88 115 ILE A O 1
ATOM 842 N N . PRO A 1 116 ? 3.754 -4.708 -16.678 1.00 81.50 116 PRO A N 1
ATOM 843 C CA . PRO A 1 116 ? 3.222 -3.404 -16.360 1.00 81.50 116 PRO A CA 1
ATOM 844 C C . PRO A 1 116 ? 3.908 -2.767 -15.142 1.00 81.50 116 PRO A C 1
ATOM 846 O O . PRO A 1 116 ? 3.628 -3.116 -13.995 1.00 81.50 116 PRO A O 1
ATOM 849 N N . ASP A 1 117 ? 4.785 -1.791 -15.403 1.00 81.31 117 ASP A N 1
ATOM 850 C CA . ASP A 1 117 ? 5.614 -1.099 -14.404 1.00 81.31 117 ASP A CA 1
ATOM 851 C C . ASP A 1 117 ? 4.823 -0.524 -13.221 1.00 81.31 117 ASP A C 1
ATOM 853 O O . ASP A 1 117 ? 5.162 -0.785 -12.066 1.00 81.31 117 ASP A O 1
ATOM 857 N N . LEU A 1 118 ? 3.757 0.246 -13.478 1.00 81.62 118 LEU A N 1
ATOM 858 C CA . LEU A 1 118 ? 2.946 0.851 -12.413 1.00 81.62 118 LEU A CA 1
ATOM 859 C C . LEU A 1 118 ? 2.235 -0.209 -11.548 1.00 81.62 118 LEU A C 1
ATOM 861 O O . LEU A 1 118 ? 2.382 -0.165 -10.324 1.00 81.62 118 LEU A O 1
ATOM 865 N N . PRO A 1 119 ? 1.516 -1.193 -12.123 1.00 84.06 119 PRO A N 1
ATOM 866 C CA . PRO A 1 119 ? 0.957 -2.317 -11.367 1.00 84.06 119 PRO A CA 1
ATOM 867 C C . PRO A 1 119 ? 1.985 -3.125 -10.577 1.00 84.06 119 PRO A C 1
ATOM 869 O O . PRO A 1 119 ? 1.677 -3.615 -9.489 1.00 84.06 119 PRO A O 1
ATOM 872 N N . ASN A 1 120 ? 3.216 -3.228 -11.075 1.00 85.75 120 ASN A N 1
ATOM 873 C CA . ASN A 1 120 ? 4.303 -3.892 -10.366 1.00 85.75 120 ASN A CA 1
ATOM 874 C C . ASN A 1 120 ? 4.897 -3.053 -9.218 1.00 85.75 120 ASN A C 1
ATOM 876 O O . ASN A 1 120 ? 5.635 -3.565 -8.380 1.00 85.75 120 ASN A O 1
ATOM 880 N N . MET A 1 121 ? 4.574 -1.763 -9.122 1.00 87.56 121 MET A N 1
ATOM 881 C CA . MET A 1 121 ? 4.911 -0.971 -7.936 1.00 87.56 121 MET A CA 1
ATOM 882 C C . MET A 1 121 ? 3.934 -1.188 -6.779 1.00 87.56 121 MET A C 1
ATOM 884 O O . MET A 1 121 ? 4.293 -0.917 -5.633 1.00 87.56 121 MET A O 1
ATOM 888 N N . ILE A 1 122 ? 2.726 -1.686 -7.055 1.00 93.12 122 ILE A N 1
ATOM 889 C CA . ILE A 1 122 ? 1.751 -2.032 -6.020 1.00 93.12 122 ILE A CA 1
ATOM 890 C C . ILE A 1 122 ? 2.278 -3.269 -5.270 1.00 93.12 122 ILE A C 1
ATOM 892 O O . ILE A 1 122 ? 2.532 -4.297 -5.908 1.00 93.12 122 ILE A O 1
ATOM 896 N N . PRO A 1 123 ? 2.447 -3.221 -3.936 1.00 93.75 123 PRO A N 1
ATOM 897 C CA . PRO A 1 123 ? 2.947 -4.379 -3.205 1.00 93.75 123 PRO A CA 1
ATOM 898 C C . PRO A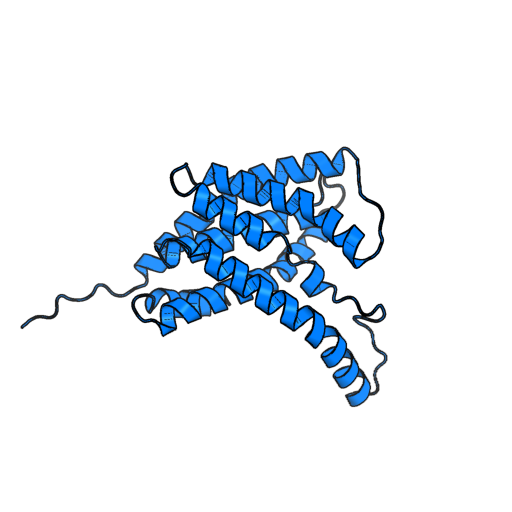 1 123 ? 1.938 -5.537 -3.233 1.00 93.75 123 PRO A C 1
ATOM 900 O O . PRO A 1 123 ? 0.864 -5.449 -2.639 1.00 93.75 123 PRO A O 1
ATOM 903 N N . MET A 1 124 ? 2.298 -6.654 -3.869 1.00 94.06 124 MET A N 1
ATOM 904 C CA . MET A 1 124 ? 1.438 -7.849 -3.953 1.00 94.06 124 MET A CA 1
ATOM 905 C C . MET A 1 124 ? 1.182 -8.481 -2.576 1.00 94.06 124 MET A C 1
ATOM 907 O O . MET A 1 124 ? 0.161 -9.126 -2.344 1.00 94.06 124 MET A O 1
ATOM 911 N N . CYS A 1 125 ? 2.077 -8.247 -1.614 1.00 95.69 125 CYS A N 1
ATOM 912 C CA . CYS A 1 125 ? 1.939 -8.720 -0.239 1.00 95.69 125 CYS A CA 1
ATOM 913 C C . CYS A 1 125 ? 0.900 -7.939 0.590 1.00 95.69 125 CYS A C 1
ATOM 915 O O . CYS A 1 125 ? 0.768 -8.200 1.786 1.00 95.69 125 CYS A O 1
ATOM 917 N N . LEU A 1 126 ? 0.160 -6.978 0.017 1.00 95.31 126 LEU A N 1
ATOM 918 C CA . LEU A 1 126 ? -0.799 -6.165 0.779 1.00 95.31 126 LEU A CA 1
ATOM 919 C C . LEU A 1 126 ? -1.910 -6.976 1.439 1.00 95.31 126 LEU A C 1
ATOM 921 O O . LEU A 1 126 ? -2.367 -6.596 2.513 1.00 95.31 126 LEU A O 1
ATOM 925 N N . VAL A 1 127 ? -2.310 -8.105 0.854 1.00 96.56 127 VAL A N 1
ATOM 926 C CA . VAL A 1 127 ? -3.269 -9.016 1.496 1.00 96.56 127 VAL A CA 1
ATOM 927 C C . VAL A 1 127 ? -2.682 -9.590 2.789 1.00 96.56 127 VAL A C 1
ATOM 929 O O . VAL A 1 127 ? -3.359 -9.602 3.812 1.00 96.56 127 VAL A O 1
ATOM 932 N N . ILE A 1 128 ? -1.402 -9.976 2.784 1.00 96.94 128 ILE A N 1
ATOM 933 C CA . ILE A 1 128 ? -0.692 -10.477 3.973 1.00 96.94 128 ILE A CA 1
ATOM 934 C C . ILE A 1 128 ? -0.611 -9.380 5.039 1.00 96.94 128 ILE A C 1
ATOM 936 O O . ILE A 1 128 ? -0.901 -9.624 6.210 1.00 96.94 128 ILE A O 1
ATOM 940 N N . VAL A 1 129 ? -0.278 -8.151 4.633 1.00 97.06 129 VAL A N 1
ATOM 941 C CA . VAL A 1 129 ? -0.258 -6.990 5.535 1.00 97.06 129 VAL A CA 1
ATOM 942 C C . VAL A 1 129 ? -1.642 -6.740 6.129 1.00 97.06 129 VAL A C 1
ATOM 944 O O . VAL A 1 129 ? -1.762 -6.545 7.335 1.00 97.06 129 VAL A O 1
ATOM 947 N N . ALA A 1 130 ? -2.695 -6.784 5.316 1.00 97.06 130 ALA A N 1
ATOM 948 C CA . ALA A 1 130 ? -4.062 -6.592 5.777 1.00 97.06 130 ALA A CA 1
ATOM 949 C C . ALA A 1 130 ? -4.489 -7.668 6.785 1.00 97.06 130 ALA A C 1
ATOM 951 O O . ALA A 1 130 ? -5.071 -7.332 7.815 1.00 97.06 130 ALA A O 1
ATOM 952 N N . VAL A 1 131 ? -4.135 -8.935 6.546 1.00 97.44 131 VAL A N 1
ATOM 953 C CA . VAL A 1 131 ? -4.344 -10.025 7.512 1.00 97.44 131 VAL A CA 1
ATOM 954 C C . VAL A 1 131 ? -3.605 -9.736 8.819 1.00 97.44 131 VAL A C 1
ATOM 956 O O . VAL A 1 131 ? -4.209 -9.814 9.887 1.00 97.44 131 VAL A O 1
ATOM 959 N N . ALA A 1 132 ? -2.332 -9.337 8.757 1.00 95.81 132 ALA A N 1
ATOM 960 C CA . ALA A 1 132 ? -1.555 -9.003 9.949 1.00 95.81 132 ALA A CA 1
ATOM 961 C C . ALA A 1 132 ? -2.190 -7.850 10.748 1.00 95.81 132 ALA A C 1
ATOM 963 O O . ALA A 1 132 ? -2.285 -7.927 11.972 1.00 95.81 132 ALA A O 1
ATOM 964 N N . VAL A 1 133 ? -2.682 -6.811 10.066 1.00 95.12 133 VAL A N 1
ATOM 965 C CA . VAL A 1 133 ? -3.383 -5.676 10.688 1.00 95.12 133 VAL A CA 1
ATOM 966 C C . VAL A 1 133 ? -4.665 -6.120 11.396 1.00 95.12 133 VAL A C 1
ATOM 968 O O . VAL A 1 133 ? -4.915 -5.686 12.520 1.00 95.12 133 VAL A O 1
ATOM 971 N N . GLU A 1 134 ? -5.460 -6.997 10.781 1.00 95.62 134 GLU A N 1
ATOM 972 C CA . GLU A 1 134 ? -6.690 -7.518 11.394 1.00 95.62 134 GLU A CA 1
ATOM 973 C C . GLU A 1 134 ? -6.394 -8.433 12.593 1.00 95.62 134 GLU A C 1
ATOM 975 O O . GLU A 1 134 ? -7.062 -8.336 13.624 1.00 95.62 134 GLU A O 1
ATOM 980 N N . LEU A 1 135 ? -5.364 -9.281 12.520 1.00 96.12 135 LEU A N 1
ATOM 981 C CA . LEU A 1 135 ? -4.960 -10.140 13.643 1.00 96.12 135 LEU A CA 1
ATOM 982 C C . LEU A 1 135 ? -4.443 -9.318 14.832 1.00 96.12 135 LEU A C 1
ATOM 984 O O . LEU A 1 135 ? -4.757 -9.610 15.987 1.00 96.12 135 LEU A O 1
ATOM 988 N N . LEU A 1 136 ? -3.713 -8.242 14.547 1.00 95.06 136 LEU A N 1
ATOM 989 C CA . LEU A 1 136 ? -3.093 -7.358 15.532 1.00 95.06 136 LEU A CA 1
ATOM 990 C C . LEU A 1 136 ? -3.968 -6.146 15.906 1.00 95.06 136 LEU A C 1
ATOM 992 O O . LEU A 1 136 ? -3.479 -5.185 16.493 1.00 95.06 136 LEU A O 1
ATOM 996 N N . HIS A 1 137 ? -5.275 -6.170 15.637 1.00 91.06 137 HIS A N 1
ATOM 997 C CA . HIS A 1 137 ? -6.165 -5.025 15.898 1.00 91.06 137 HIS A CA 1
ATOM 998 C C . HIS A 1 137 ? -6.225 -4.575 17.374 1.00 91.06 137 HIS A C 1
ATOM 1000 O O . HIS A 1 137 ? -6.640 -3.451 17.658 1.00 91.06 137 HIS A O 1
ATOM 1006 N N . LYS A 1 138 ? -5.850 -5.450 18.320 1.00 92.06 138 LYS A N 1
ATOM 1007 C CA . LYS A 1 138 ? -5.857 -5.162 19.766 1.00 92.06 138 LYS A CA 1
ATOM 1008 C C . LYS A 1 138 ? -4.602 -4.445 20.258 1.00 92.06 138 LYS A C 1
ATOM 1010 O O . LYS A 1 138 ? -4.639 -3.853 21.334 1.00 92.06 138 LYS A O 1
ATOM 1015 N N . VAL A 1 139 ? -3.499 -4.512 19.516 1.00 95.25 139 VAL A N 1
ATOM 1016 C CA . VAL A 1 139 ? -2.243 -3.876 19.925 1.00 95.25 139 VAL A CA 1
ATOM 1017 C C . VAL A 1 139 ? -2.178 -2.421 19.435 1.00 95.25 139 VAL A C 1
ATOM 1019 O O . VAL A 1 139 ? -2.936 -2.026 18.542 1.00 95.25 139 VAL A O 1
ATOM 1022 N N . PRO A 1 140 ? -1.302 -1.574 20.008 1.00 95.94 140 PRO A N 1
ATOM 1023 C CA . PRO A 1 140 ? -1.127 -0.202 19.544 1.00 95.94 140 PRO A CA 1
ATOM 1024 C C . PRO A 1 140 ? -0.806 -0.144 18.047 1.00 95.94 140 PRO A C 1
ATOM 1026 O O . PRO A 1 140 ? 0.070 -0.861 17.585 1.00 95.94 140 PRO A O 1
ATOM 1029 N N . ALA A 1 141 ? -1.470 0.749 17.301 1.00 94.88 141 ALA A N 1
ATOM 1030 C CA . ALA A 1 141 ? -1.425 0.799 15.830 1.00 94.88 141 ALA A CA 1
ATOM 1031 C C . ALA A 1 141 ? -0.013 0.873 15.217 1.00 94.88 141 ALA A C 1
ATOM 1033 O O . ALA A 1 141 ? 0.189 0.419 14.095 1.00 94.88 141 ALA A O 1
ATOM 1034 N N . TRP A 1 142 ? 0.964 1.413 15.949 1.00 97.44 142 TRP A N 1
ATOM 1035 C CA . TRP A 1 142 ? 2.349 1.488 15.496 1.00 97.44 142 TRP A CA 1
ATOM 1036 C C . TRP A 1 142 ? 2.991 0.100 15.315 1.00 97.44 142 TRP A C 1
ATOM 1038 O O . TRP A 1 142 ? 3.845 -0.041 14.449 1.00 97.44 142 TRP A O 1
ATOM 1048 N N . ILE A 1 143 ? 2.548 -0.932 16.047 1.00 97.56 143 ILE A N 1
ATOM 1049 C CA . ILE A 1 143 ? 3.067 -2.308 15.939 1.00 97.56 143 ILE A CA 1
ATOM 1050 C C . ILE A 1 143 ? 2.678 -2.958 14.597 1.00 97.56 143 ILE A C 1
ATOM 1052 O O . ILE A 1 143 ? 3.575 -3.289 13.821 1.00 97.56 143 ILE A O 1
ATOM 1056 N N . PRO A 1 144 ? 1.381 -3.115 14.251 1.00 97.12 144 PRO A N 1
ATOM 1057 C CA . PRO A 1 144 ? 0.988 -3.633 12.944 1.00 97.12 144 PRO A CA 1
ATOM 1058 C C . PRO A 1 144 ? 1.392 -2.699 11.799 1.00 97.12 144 PRO A C 1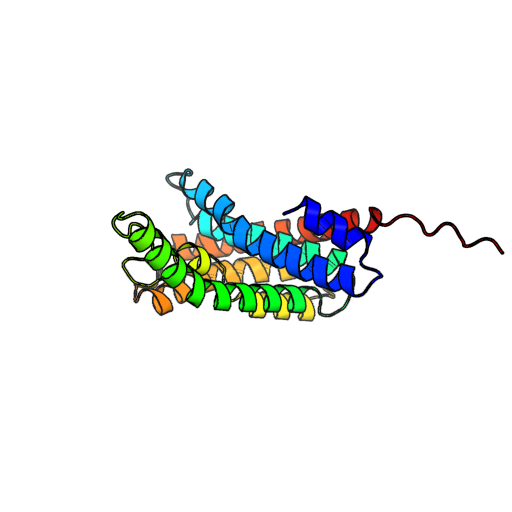
ATOM 1060 O O . PRO A 1 144 ? 1.626 -3.173 10.691 1.00 97.12 144 PRO A O 1
ATOM 1063 N N . GLY A 1 145 ? 1.534 -1.394 12.057 1.00 97.38 145 GLY A N 1
ATOM 1064 C CA . GLY A 1 145 ? 2.134 -0.459 11.107 1.00 97.38 145 GLY A CA 1
ATOM 1065 C C . GLY A 1 145 ? 3.594 -0.769 10.794 1.00 97.38 145 GLY A C 1
ATOM 1066 O O . GLY A 1 145 ? 3.967 -0.841 9.623 1.00 97.38 145 GLY A O 1
ATOM 1067 N N . ALA A 1 146 ? 4.409 -0.998 11.828 1.00 98.25 146 ALA A N 1
ATOM 1068 C CA . ALA A 1 146 ? 5.812 -1.366 11.675 1.00 98.25 146 ALA A CA 1
ATOM 1069 C C . ALA A 1 146 ? 5.966 -2.696 10.942 1.00 98.25 146 ALA A C 1
ATOM 1071 O O . ALA A 1 146 ? 6.742 -2.800 9.993 1.00 98.25 146 ALA A O 1
ATOM 1072 N N . LEU A 1 147 ? 5.169 -3.689 11.339 1.00 98.12 147 LEU A N 1
ATOM 1073 C CA . LEU A 1 147 ? 5.149 -4.994 10.695 1.00 98.12 147 LEU A CA 1
ATOM 1074 C C . LEU A 1 147 ? 4.730 -4.887 9.223 1.00 98.12 147 LEU A C 1
ATOM 1076 O O . LEU A 1 147 ? 5.396 -5.447 8.358 1.00 98.12 147 LEU A O 1
ATOM 1080 N N . GLY A 1 148 ? 3.673 -4.128 8.921 1.00 97.62 148 GLY A N 1
ATOM 1081 C CA . GLY A 1 148 ? 3.220 -3.905 7.550 1.00 97.62 148 GLY A CA 1
ATOM 1082 C C . GLY A 1 148 ? 4.280 -3.228 6.683 1.00 97.62 148 GLY A C 1
ATOM 1083 O O . GLY A 1 148 ? 4.532 -3.671 5.563 1.00 97.62 148 GLY A O 1
ATOM 1084 N N . GLY A 1 149 ? 4.951 -2.207 7.219 1.00 97.75 149 GLY A N 1
ATOM 1085 C CA . GLY A 1 149 ? 6.053 -1.536 6.534 1.00 97.75 149 GLY A CA 1
ATOM 1086 C C . GLY A 1 149 ? 7.234 -2.471 6.253 1.00 97.75 149 GLY A C 1
ATOM 1087 O O . GLY A 1 149 ? 7.741 -2.502 5.130 1.00 97.75 149 GLY A O 1
ATOM 1088 N N . ALA A 1 150 ? 7.619 -3.284 7.242 1.00 98.06 150 ALA A N 1
ATOM 1089 C CA . ALA A 1 150 ? 8.690 -4.269 7.113 1.00 98.06 150 ALA A CA 1
ATOM 1090 C C . ALA A 1 150 ? 8.365 -5.350 6.069 1.00 98.06 150 ALA A C 1
ATOM 1092 O O . ALA A 1 150 ? 9.193 -5.624 5.202 1.00 98.06 150 ALA A O 1
ATOM 1093 N N . ILE A 1 151 ? 7.153 -5.921 6.116 1.00 98.00 151 ILE A N 1
ATOM 1094 C CA . ILE A 1 151 ? 6.685 -6.937 5.159 1.00 98.00 151 ILE A CA 1
ATOM 1095 C C . ILE A 1 151 ? 6.742 -6.383 3.735 1.00 98.00 151 ILE A C 1
ATOM 1097 O O . ILE A 1 151 ? 7.302 -7.029 2.854 1.00 98.00 151 ILE A O 1
ATOM 1101 N N . ILE A 1 152 ? 6.222 -5.173 3.504 1.00 97.38 152 ILE A N 1
ATOM 1102 C CA . ILE A 1 152 ? 6.238 -4.557 2.170 1.00 97.38 152 ILE A CA 1
ATOM 1103 C C . ILE A 1 152 ? 7.673 -4.389 1.671 1.00 97.38 152 ILE A C 1
ATOM 1105 O O . ILE A 1 152 ? 7.992 -4.827 0.566 1.00 97.38 152 ILE A O 1
ATOM 1109 N N . ALA A 1 153 ? 8.555 -3.797 2.476 1.00 96.00 153 ALA A N 1
ATOM 1110 C CA . ALA A 1 153 ? 9.939 -3.573 2.066 1.00 96.00 153 ALA A CA 1
ATOM 1111 C C . ALA A 1 153 ? 10.719 -4.875 1.825 1.00 96.00 153 ALA A C 1
ATOM 1113 O O . ALA A 1 153 ? 11.543 -4.919 0.912 1.00 96.00 153 ALA A O 1
ATOM 1114 N N . ALA A 1 154 ? 10.441 -5.930 2.595 1.00 95.25 154 ALA A N 1
ATOM 1115 C CA . ALA A 1 154 ? 11.060 -7.241 2.417 1.00 95.25 154 ALA A CA 1
ATOM 1116 C C . ALA A 1 154 ? 10.535 -7.975 1.169 1.00 95.25 154 ALA A C 1
ATOM 1118 O O . ALA A 1 154 ? 11.302 -8.608 0.444 1.00 95.25 154 ALA A O 1
ATOM 1119 N N . CYS A 1 155 ? 9.235 -7.870 0.879 1.00 95.00 155 CYS A N 1
ATOM 1120 C CA . CYS A 1 155 ? 8.609 -8.566 -0.245 1.00 95.00 155 CYS A CA 1
ATOM 1121 C C . CYS A 1 155 ? 8.788 -7.853 -1.593 1.00 95.00 155 CYS A C 1
ATOM 1123 O O . CYS A 1 155 ? 8.747 -8.520 -2.623 1.00 95.00 155 CYS A O 1
ATOM 1125 N N . VAL A 1 156 ? 9.003 -6.532 -1.632 1.00 91.25 156 VAL A N 1
ATOM 1126 C CA . VAL A 1 156 ? 9.152 -5.789 -2.902 1.00 91.25 156 VAL A CA 1
ATOM 1127 C C . VAL A 1 156 ? 10.310 -6.317 -3.767 1.00 91.25 156 VAL A C 1
ATOM 1129 O O . VAL A 1 156 ? 10.099 -6.526 -4.964 1.00 91.25 156 VAL A O 1
ATOM 1132 N N . PRO A 1 157 ? 11.521 -6.578 -3.235 1.00 90.69 157 PRO A N 1
ATOM 1133 C CA . PRO A 1 157 ? 12.578 -7.193 -4.032 1.00 90.69 157 PRO A CA 1
ATOM 1134 C C . PRO A 1 157 ? 12.231 -8.609 -4.493 1.00 90.69 157 PRO A C 1
ATOM 1136 O O . PRO A 1 157 ? 12.501 -8.938 -5.643 1.00 90.69 157 PRO A O 1
ATOM 1139 N N . LEU A 1 158 ? 11.571 -9.412 -3.650 1.00 91.31 158 LEU A N 1
ATOM 1140 C CA . LEU A 1 158 ? 11.106 -10.751 -4.028 1.00 91.31 158 LEU A CA 1
ATOM 1141 C C . LEU A 1 158 ? 10.117 -10.688 -5.200 1.00 91.31 158 LEU A C 1
ATOM 1143 O O . LEU A 1 158 ? 10.270 -11.422 -6.170 1.00 91.31 158 LEU A O 1
ATOM 1147 N N . GLN A 1 159 ? 9.155 -9.765 -5.153 1.00 92.00 159 GLN A N 1
ATOM 1148 C CA . GLN A 1 159 ? 8.211 -9.523 -6.243 1.00 92.00 159 GLN A CA 1
ATOM 1149 C C . GLN A 1 159 ? 8.941 -9.180 -7.549 1.00 92.00 159 GLN A C 1
ATOM 1151 O O . GLN A 1 159 ? 8.611 -9.723 -8.598 1.00 92.00 159 GLN A O 1
ATOM 1156 N N . ARG A 1 160 ? 9.979 -8.335 -7.498 1.00 87.81 160 ARG A N 1
ATOM 1157 C CA . ARG A 1 160 ? 10.778 -8.000 -8.690 1.00 87.81 160 ARG A CA 1
ATOM 1158 C C . ARG A 1 160 ? 11.535 -9.197 -9.254 1.00 87.81 160 ARG A C 1
ATOM 1160 O O . ARG A 1 160 ? 11.598 -9.325 -10.470 1.00 87.81 160 ARG A O 1
ATOM 1167 N N . VAL A 1 161 ? 12.089 -10.056 -8.399 1.00 89.94 161 VAL A N 1
ATOM 1168 C CA . VAL A 1 161 ? 12.751 -11.299 -8.829 1.00 89.94 161 VAL A CA 1
ATOM 1169 C C . VAL A 1 161 ? 11.751 -12.221 -9.525 1.00 89.94 161 VAL A C 1
ATOM 1171 O O . VAL A 1 161 ? 12.039 -12.716 -10.608 1.00 89.94 161 VAL A O 1
ATOM 1174 N N . LEU A 1 162 ? 10.557 -12.396 -8.953 1.00 89.50 162 LEU A N 1
ATOM 1175 C CA . LEU A 1 162 ? 9.518 -13.266 -9.515 1.00 89.50 162 LEU A CA 1
ATOM 1176 C C . LEU A 1 162 ? 8.942 -12.746 -10.839 1.00 89.50 162 LEU A C 1
ATOM 1178 O O . LEU A 1 162 ? 8.578 -13.544 -11.695 1.00 89.50 162 LEU A O 1
ATOM 1182 N N . VAL A 1 163 ? 8.847 -11.424 -11.003 1.00 88.19 163 VAL A N 1
ATOM 1183 C CA . VAL A 1 163 ? 8.228 -10.799 -12.181 1.00 88.19 163 VAL A CA 1
ATOM 1184 C C . VAL A 1 163 ? 9.235 -10.547 -13.306 1.00 88.19 163 VAL A C 1
ATOM 1186 O O . VAL A 1 163 ? 8.933 -10.840 -14.456 1.00 88.19 163 VAL A O 1
ATOM 1189 N N . TYR A 1 164 ? 10.412 -9.992 -12.998 1.00 82.94 164 TYR A N 1
ATOM 1190 C CA . TYR A 1 164 ? 11.418 -9.612 -14.002 1.00 82.94 164 TYR A CA 1
ATOM 1191 C C . TYR A 1 164 ? 12.583 -10.610 -14.119 1.00 82.94 164 TYR A C 1
ATOM 1193 O O . TYR A 1 164 ? 13.481 -10.389 -14.925 1.00 82.94 164 TYR A O 1
ATOM 1201 N N . GLY A 1 165 ? 12.643 -11.663 -13.295 1.00 80.50 165 GLY A N 1
ATOM 1202 C CA . GLY A 1 165 ? 13.780 -12.596 -13.286 1.00 80.50 165 GLY A CA 1
ATOM 1203 C C . GLY A 1 165 ? 15.094 -11.981 -12.781 1.00 80.50 165 GLY A C 1
ATOM 1204 O O . GLY A 1 165 ? 16.174 -12.460 -13.116 1.00 80.50 165 GLY A O 1
ATOM 1205 N N . GLY A 1 166 ? 15.022 -10.889 -12.012 1.00 77.31 166 GLY A N 1
ATOM 1206 C CA . GLY A 1 166 ? 16.198 -10.172 -11.509 1.00 77.31 166 GLY A CA 1
ATOM 1207 C C . GLY A 1 166 ? 16.927 -10.879 -10.360 1.00 77.31 166 GLY A C 1
ATOM 1208 O O . GLY A 1 166 ? 16.520 -11.933 -9.879 1.00 77.31 166 GLY A O 1
ATOM 1209 N N . THR A 1 167 ? 17.999 -10.259 -9.862 1.00 84.75 167 THR A N 1
ATOM 1210 C CA . THR A 1 167 ? 18.745 -10.745 -8.692 1.00 84.75 167 THR A CA 1
ATOM 1211 C C . THR A 1 167 ? 18.193 -10.179 -7.385 1.00 84.75 167 THR A C 1
ATOM 1213 O O . THR A 1 167 ? 17.765 -9.024 -7.303 1.00 84.75 167 THR A O 1
ATOM 1216 N N . PHE A 1 168 ? 18.210 -10.998 -6.331 1.00 87.44 168 PHE A N 1
ATOM 1217 C CA . PHE A 1 168 ? 17.769 -10.570 -5.008 1.00 87.44 168 PHE A CA 1
ATOM 1218 C C . PHE A 1 168 ? 18.868 -9.744 -4.307 1.00 87.44 168 PHE A C 1
ATOM 1220 O O . PHE A 1 168 ? 19.997 -10.222 -4.174 1.00 87.44 168 PHE A O 1
ATOM 1227 N N . PRO A 1 169 ? 18.579 -8.522 -3.823 1.00 83.62 169 PRO A N 1
ATOM 1228 C CA . PRO A 1 169 ? 19.577 -7.683 -3.173 1.00 83.62 169 PRO A CA 1
ATOM 1229 C C . PRO A 1 169 ? 19.788 -8.108 -1.713 1.00 83.62 169 PRO A C 1
ATOM 1231 O O . PRO A 1 169 ? 19.001 -7.761 -0.837 1.00 83.62 169 PRO A O 1
ATOM 1234 N N . VAL A 1 170 ? 20.883 -8.814 -1.426 1.00 82.12 170 VAL A N 1
ATOM 1235 C CA . VAL A 1 170 ? 21.296 -9.158 -0.052 1.00 82.12 170 VAL A CA 1
ATOM 1236 C C . VAL A 1 170 ? 22.429 -8.227 0.390 1.00 82.12 170 VAL A C 1
ATOM 1238 O O . VAL A 1 170 ? 23.593 -8.613 0.430 1.00 82.12 170 VAL A O 1
ATOM 1241 N N . ASN A 1 171 ? 22.117 -6.957 0.662 1.00 89.50 171 ASN A N 1
ATOM 1242 C CA . ASN A 1 171 ? 23.116 -5.966 1.082 1.00 89.50 171 ASN A CA 1
ATOM 1243 C C . ASN A 1 171 ? 22.630 -5.086 2.246 1.00 89.50 171 ASN A C 1
ATOM 1245 O O . ASN A 1 171 ? 21.456 -5.100 2.616 1.00 89.50 171 ASN A O 1
ATOM 1249 N N . ALA A 1 172 ? 23.535 -4.286 2.821 1.00 91.06 172 ALA A N 1
ATOM 1250 C CA . ALA A 1 172 ? 23.208 -3.388 3.933 1.00 91.06 172 ALA A CA 1
ATOM 1251 C C . ALA A 1 172 ? 22.052 -2.430 3.592 1.00 91.06 172 ALA A C 1
ATOM 1253 O O . ALA A 1 172 ? 21.183 -2.193 4.426 1.00 91.06 172 ALA A O 1
ATOM 1254 N N . ARG A 1 173 ? 21.987 -1.954 2.339 1.00 92.06 173 ARG A N 1
ATOM 1255 C CA . ARG A 1 173 ? 20.915 -1.076 1.850 1.00 92.06 173 ARG A CA 1
ATOM 1256 C C . ARG A 1 173 ? 19.534 -1.740 1.902 1.00 92.06 173 ARG A C 1
ATOM 1258 O O . ARG A 1 173 ? 18.530 -1.063 2.119 1.00 92.06 173 ARG A O 1
ATOM 1265 N N . TYR A 1 174 ? 19.454 -3.051 1.688 1.00 93.06 174 TYR A N 1
ATOM 1266 C CA . TYR A 1 174 ? 18.206 -3.802 1.814 1.00 93.06 174 TYR A CA 1
ATOM 1267 C C . TYR A 1 174 ? 17.727 -3.842 3.272 1.00 93.06 174 TYR A C 1
ATOM 1269 O O . TYR A 1 174 ? 16.585 -3.475 3.553 1.00 93.06 174 TYR A O 1
ATOM 1277 N N . LEU A 1 175 ? 18.617 -4.172 4.212 1.00 94.94 175 LEU A N 1
ATOM 1278 C CA . LEU A 1 175 ? 18.285 -4.203 5.640 1.00 94.94 175 LEU A CA 1
ATOM 1279 C C . LEU A 1 175 ? 17.898 -2.817 6.176 1.00 94.94 175 LEU A C 1
ATOM 1281 O O . LEU A 1 175 ? 16.886 -2.692 6.866 1.00 94.94 175 LEU A O 1
ATOM 1285 N N . THR A 1 176 ? 18.631 -1.760 5.810 1.00 95.62 176 THR A N 1
ATOM 1286 C CA . THR A 1 176 ? 18.274 -0.382 6.196 1.00 95.62 176 THR A CA 1
ATOM 1287 C C . THR A 1 176 ? 16.919 0.032 5.625 1.00 95.62 176 THR A C 1
ATOM 1289 O O . THR A 1 176 ? 16.157 0.719 6.303 1.00 95.62 176 THR A O 1
ATOM 1292 N N . THR A 1 177 ? 16.576 -0.421 4.415 1.00 96.12 177 THR A N 1
ATOM 1293 C CA . THR A 1 177 ? 15.256 -0.179 3.813 1.00 96.12 177 THR A CA 1
ATOM 1294 C C . THR A 1 177 ? 14.146 -0.838 4.622 1.00 96.12 177 THR A C 1
ATOM 1296 O O . THR A 1 177 ? 13.130 -0.191 4.857 1.00 96.12 177 THR A O 1
ATOM 1299 N N . ILE A 1 178 ? 14.332 -2.073 5.095 1.00 97.31 178 ILE A N 1
ATOM 1300 C CA . ILE A 1 178 ? 13.345 -2.756 5.948 1.00 97.31 178 ILE A CA 1
ATOM 1301 C C . ILE A 1 178 ? 13.171 -2.016 7.274 1.00 97.31 178 ILE A C 1
ATOM 1303 O O . ILE A 1 178 ? 12.041 -1.737 7.670 1.00 97.31 178 ILE A O 1
ATOM 1307 N N . VAL A 1 179 ? 14.273 -1.666 7.942 1.00 97.44 179 VAL A N 1
ATOM 1308 C CA . VAL A 1 179 ? 14.234 -0.971 9.239 1.00 97.44 179 VAL A CA 1
ATOM 1309 C C . VAL A 1 179 ? 13.550 0.389 9.110 1.00 97.44 179 VAL A C 1
ATOM 1311 O O . VAL A 1 179 ? 12.658 0.713 9.896 1.00 97.44 179 VAL A O 1
ATOM 1314 N N . LEU A 1 180 ? 13.906 1.173 8.089 1.00 97.44 180 LEU A N 1
ATOM 1315 C CA . LEU A 1 180 ? 13.266 2.464 7.847 1.00 97.44 180 LEU A CA 1
ATOM 1316 C C . LEU A 1 180 ? 11.803 2.295 7.436 1.00 97.44 180 LEU A C 1
ATOM 1318 O O . LEU A 1 180 ? 10.950 3.003 7.960 1.00 97.44 180 LEU A O 1
ATOM 1322 N N . ALA A 1 181 ? 11.467 1.337 6.573 1.00 97.75 181 ALA A N 1
ATOM 1323 C CA . ALA A 1 181 ? 10.075 1.071 6.224 1.00 97.75 181 ALA A CA 1
ATOM 1324 C C . ALA A 1 181 ? 9.243 0.641 7.439 1.00 97.75 181 ALA A C 1
ATOM 1326 O O . ALA A 1 181 ? 8.087 1.043 7.540 1.00 97.75 181 ALA A O 1
ATOM 1327 N N . ALA A 1 182 ? 9.819 -0.101 8.387 1.00 98.38 182 ALA A N 1
ATOM 1328 C CA . ALA A 1 182 ? 9.165 -0.420 9.651 1.00 98.38 182 ALA A CA 1
ATOM 1329 C C . ALA A 1 182 ? 8.925 0.846 10.491 1.00 98.38 182 ALA A C 1
ATOM 1331 O O . ALA A 1 182 ? 7.804 1.095 10.927 1.00 98.38 182 ALA A O 1
ATOM 1332 N N . ALA A 1 183 ? 9.937 1.699 10.665 1.00 98.25 183 ALA A N 1
ATOM 1333 C CA . ALA A 1 183 ? 9.793 2.945 11.421 1.00 98.25 183 ALA A CA 1
ATOM 1334 C C . ALA A 1 183 ? 8.749 3.892 10.795 1.00 98.25 183 ALA A C 1
ATOM 1336 O O . ALA A 1 183 ? 7.838 4.373 11.475 1.00 98.25 183 ALA A O 1
ATOM 1337 N N . PHE A 1 184 ? 8.828 4.113 9.481 1.00 98.06 184 PHE A N 1
ATOM 1338 C CA . PHE A 1 184 ? 7.872 4.946 8.752 1.00 98.06 184 PHE A CA 1
ATOM 1339 C C . PHE A 1 184 ? 6.482 4.304 8.687 1.00 98.06 184 PHE A C 1
ATOM 1341 O O . PHE A 1 184 ? 5.490 5.012 8.831 1.00 98.06 184 PHE A O 1
ATOM 1348 N N . GLY A 1 185 ? 6.388 2.979 8.550 1.00 98.25 185 GLY A N 1
ATOM 1349 C CA . GLY A 1 185 ? 5.134 2.224 8.618 1.00 98.25 185 GLY A CA 1
ATOM 1350 C C . GLY A 1 185 ? 4.444 2.362 9.978 1.00 98.25 185 GLY A C 1
ATOM 1351 O O . GLY A 1 185 ? 3.228 2.547 10.048 1.00 98.25 185 GLY A O 1
ATOM 1352 N N . ALA A 1 186 ? 5.214 2.363 11.068 1.00 98.38 186 ALA A N 1
ATOM 1353 C CA . ALA A 1 186 ? 4.704 2.603 12.414 1.00 98.38 186 ALA A CA 1
ATOM 1354 C C . ALA A 1 186 ? 4.037 3.985 12.524 1.00 98.38 186 ALA A C 1
ATOM 1356 O O . ALA A 1 186 ? 2.886 4.096 12.960 1.00 98.38 186 ALA A O 1
ATOM 1357 N N . GLY A 1 187 ? 4.734 5.031 12.065 1.00 98.38 187 GLY A N 1
ATOM 1358 C CA . GLY A 1 187 ? 4.206 6.398 12.018 1.00 98.38 187 GLY A CA 1
ATOM 1359 C C . GLY A 1 187 ? 2.995 6.529 11.088 1.00 98.38 187 GLY A C 1
ATOM 1360 O O . GLY A 1 187 ? 1.974 7.109 11.466 1.00 98.38 187 GLY A O 1
ATOM 1361 N N . ALA A 1 188 ? 3.065 5.913 9.909 1.00 98.12 188 ALA A N 1
ATOM 1362 C CA . ALA A 1 188 ? 1.996 5.877 8.919 1.00 98.12 188 ALA A CA 1
ATOM 1363 C C . ALA A 1 188 ? 0.710 5.249 9.464 1.00 98.12 188 ALA A C 1
ATOM 1365 O O . ALA A 1 188 ? -0.372 5.777 9.226 1.00 98.12 188 ALA A O 1
ATOM 1366 N N . ALA A 1 189 ? 0.800 4.169 10.242 1.00 97.81 189 ALA A N 1
ATOM 1367 C CA . ALA A 1 189 ? -0.371 3.551 10.858 1.00 97.81 189 ALA A CA 1
ATOM 1368 C C . ALA A 1 189 ? -1.012 4.441 11.931 1.00 97.81 189 ALA A C 1
ATOM 1370 O O . ALA A 1 189 ? -2.242 4.521 12.022 1.00 97.81 189 ALA A O 1
ATOM 1371 N N . VAL A 1 190 ? -0.201 5.150 12.725 1.00 97.94 190 VAL A N 1
ATOM 1372 C CA . VAL A 1 190 ? -0.703 6.123 13.709 1.00 97.94 190 VAL A CA 1
ATOM 1373 C C . VAL A 1 190 ? -1.430 7.272 13.007 1.00 97.94 190 VAL A C 1
ATOM 1375 O O . VAL A 1 190 ? -2.542 7.626 13.413 1.00 97.94 190 VAL A O 1
ATOM 1378 N N . LEU A 1 191 ? -0.847 7.820 11.937 1.00 97.81 191 LEU A N 1
ATOM 1379 C CA . LEU A 1 191 ? -1.464 8.875 11.127 1.00 97.81 191 LEU A CA 1
ATOM 1380 C C . LEU A 1 191 ? -2.722 8.380 10.410 1.00 97.81 191 LEU A C 1
ATOM 1382 O O . LEU A 1 191 ? -3.776 9.000 10.531 1.00 97.81 191 LEU A O 1
ATOM 1386 N N . GLY A 1 192 ? -2.653 7.222 9.754 1.00 97.06 192 GLY A N 1
ATOM 1387 C CA . GLY A 1 192 ? -3.778 6.590 9.073 1.00 97.06 192 GLY A CA 1
ATOM 1388 C C . GLY A 1 192 ? -4.956 6.377 10.018 1.00 97.06 192 GLY A C 1
ATOM 1389 O O . GLY A 1 192 ? -6.077 6.768 9.709 1.00 97.06 192 GLY A O 1
ATOM 1390 N N . ARG A 1 193 ? -4.710 5.881 11.237 1.00 96.06 193 ARG A N 1
ATOM 1391 C CA . ARG A 1 193 ? -5.746 5.765 12.276 1.00 96.06 193 ARG A CA 1
ATOM 1392 C C . ARG A 1 193 ? -6.395 7.109 12.616 1.00 96.06 193 ARG A C 1
ATOM 1394 O O . ARG A 1 193 ? -7.612 7.161 12.801 1.00 96.06 193 ARG A O 1
ATOM 1401 N N . ARG A 1 194 ? -5.611 8.188 12.723 1.00 95.81 194 ARG A N 1
ATOM 1402 C CA . ARG A 1 194 ? -6.138 9.540 12.983 1.00 95.81 194 ARG A CA 1
ATOM 1403 C C . ARG A 1 194 ? -6.971 10.046 11.808 1.00 95.81 194 ARG A C 1
ATOM 1405 O O . ARG A 1 194 ? -8.097 10.476 12.035 1.00 95.81 194 ARG A O 1
ATOM 1412 N N . PHE A 1 195 ? -6.484 9.912 10.577 1.00 95.44 195 PHE A N 1
ATOM 1413 C CA . PHE A 1 195 ? -7.232 10.304 9.380 1.00 95.44 195 PHE A CA 1
ATOM 1414 C C . PHE A 1 195 ? -8.524 9.503 9.219 1.00 95.44 195 PHE A C 1
ATOM 1416 O O . PHE A 1 195 ? -9.574 10.091 8.985 1.00 95.44 195 PHE A O 1
ATOM 1423 N N . GLY A 1 196 ? -8.500 8.190 9.457 1.00 93.50 196 GLY A N 1
ATOM 1424 C CA . GLY A 1 196 ? -9.708 7.363 9.446 1.00 93.50 196 GLY A CA 1
ATOM 1425 C C . GLY A 1 196 ? -10.740 7.814 10.484 1.00 93.50 196 GLY A C 1
ATOM 1426 O O . GLY A 1 196 ? -11.934 7.853 10.202 1.00 93.50 196 GLY A O 1
ATOM 1427 N N . ARG A 1 197 ? -10.294 8.243 11.673 1.00 93.00 197 ARG A N 1
ATOM 1428 C CA . ARG A 1 197 ? -11.179 8.861 12.674 1.00 93.00 197 ARG A CA 1
ATOM 1429 C C . ARG A 1 197 ? -11.705 10.220 12.221 1.00 93.00 197 ARG A C 1
ATOM 1431 O O . ARG A 1 197 ? -12.885 10.474 12.420 1.00 93.00 197 ARG A O 1
ATOM 1438 N N . MET A 1 198 ? -10.891 11.074 11.604 1.00 93.06 198 MET A N 1
ATOM 1439 C CA . MET A 1 198 ? -11.349 12.367 11.073 1.00 93.06 198 MET A CA 1
ATOM 1440 C C . MET A 1 198 ? -12.417 12.180 9.993 1.00 93.06 198 MET A C 1
ATOM 1442 O O . MET A 1 198 ? -13.477 12.791 10.079 1.00 93.06 198 MET A O 1
ATOM 1446 N N . LEU A 1 199 ? -12.204 11.246 9.059 1.00 91.19 199 LEU A N 1
ATOM 1447 C CA . LEU A 1 199 ? -13.201 10.862 8.053 1.00 91.19 199 LEU A CA 1
ATOM 1448 C C . LEU A 1 199 ? -14.522 10.426 8.691 1.00 91.19 199 LEU A C 1
ATOM 1450 O O . LEU A 1 199 ? -15.591 10.653 8.128 1.00 91.19 199 LEU A O 1
ATOM 1454 N N . ARG A 1 200 ? -14.470 9.845 9.896 1.00 86.12 200 ARG A N 1
ATOM 1455 C CA . ARG A 1 200 ? -15.687 9.475 10.612 1.00 86.12 200 ARG A CA 1
ATOM 1456 C C . ARG A 1 200 ? -16.515 10.664 11.080 1.00 86.12 200 ARG A C 1
ATOM 1458 O O . ARG A 1 200 ? -17.741 10.571 11.053 1.00 86.12 200 ARG A O 1
ATOM 1465 N N . HIS A 1 201 ? -15.862 11.751 11.466 1.00 86.69 201 HIS A N 1
ATOM 1466 C CA . HIS A 1 201 ? -16.525 12.961 11.951 1.00 86.69 201 HIS A CA 1
ATOM 1467 C C . HIS A 1 201 ? -17.112 13.810 10.819 1.00 86.69 201 HIS A C 1
ATOM 1469 O O . HIS A 1 201 ? -17.882 14.717 11.092 1.00 86.69 201 HIS A O 1
ATOM 1475 N N . LEU A 1 202 ? -16.788 13.505 9.556 1.00 82.62 202 LEU A N 1
ATOM 1476 C CA . LEU A 1 202 ? -17.428 14.146 8.405 1.00 82.62 202 LEU A CA 1
ATOM 1477 C C . LEU A 1 202 ? -18.885 13.702 8.221 1.00 82.62 202 LEU A C 1
ATOM 1479 O O . LEU A 1 202 ? -19.637 14.374 7.523 1.00 82.62 202 LEU A O 1
ATOM 1483 N N . ALA A 1 203 ? -19.277 12.558 8.793 1.00 74.25 203 ALA A N 1
ATOM 1484 C CA . ALA A 1 203 ? -20.670 12.139 8.744 1.00 74.25 203 ALA A CA 1
ATOM 1485 C C . ALA A 1 203 ? -21.522 13.138 9.542 1.00 74.25 203 ALA A C 1
ATOM 1487 O O . ALA A 1 203 ? -21.159 13.427 10.685 1.00 74.25 203 ALA A O 1
ATOM 1488 N N . PRO A 1 204 ? -22.626 13.656 8.969 1.00 66.06 204 PRO A N 1
ATOM 1489 C CA . PRO A 1 204 ? -23.506 14.565 9.686 1.00 66.06 204 PRO A CA 1
ATOM 1490 C C . PRO A 1 204 ? -23.976 13.899 10.979 1.00 66.06 204 PRO A C 1
ATOM 1492 O O . PRO A 1 204 ? -24.282 12.700 10.996 1.00 66.06 204 PRO A O 1
ATOM 1495 N N . VAL A 1 205 ? -24.012 14.675 12.066 1.00 62.34 205 VAL A N 1
ATOM 1496 C CA . VAL A 1 205 ? -24.705 14.264 13.288 1.00 62.34 205 VAL A CA 1
ATOM 1497 C C . VAL A 1 205 ? -26.118 13.914 12.846 1.00 62.34 205 VAL A C 1
ATOM 1499 O O . VAL A 1 205 ? -26.766 14.722 12.184 1.00 62.34 205 VAL A O 1
ATOM 1502 N N . LYS A 1 206 ? -26.572 12.687 13.125 1.00 58.56 206 LYS A N 1
ATOM 1503 C CA . LYS A 1 206 ? -27.997 12.391 13.012 1.00 58.56 206 LYS A CA 1
ATOM 1504 C C . LYS A 1 206 ? -28.657 13.340 14.002 1.00 58.56 206 LYS A C 1
ATOM 1506 O O . LYS A 1 206 ? -28.562 13.091 15.197 1.00 58.56 206 LYS A O 1
ATOM 1511 N N . GLU A 1 207 ? -29.214 14.449 13.519 1.00 47.09 207 GLU A N 1
ATOM 1512 C CA . GLU A 1 207 ? -30.216 15.177 14.284 1.00 47.09 207 GLU A CA 1
ATOM 1513 C C . GLU A 1 207 ? -31.215 14.118 14.709 1.00 47.09 207 GLU A C 1
ATOM 1515 O O . GLU A 1 207 ? -31.715 13.359 13.865 1.00 47.09 207 GLU A O 1
ATOM 1520 N N . ASP A 1 208 ? -31.371 13.975 16.026 1.00 44.91 208 ASP A N 1
ATOM 1521 C CA . ASP A 1 208 ? -32.374 13.102 16.594 1.00 44.91 208 ASP A CA 1
ATOM 1522 C C . ASP A 1 208 ? -33.653 13.377 15.825 1.00 44.91 208 ASP A C 1
ATOM 1524 O O . ASP A 1 208 ? -34.123 14.512 15.728 1.00 44.91 208 ASP A O 1
ATOM 1528 N N . ARG A 1 209 ? -34.135 12.327 15.166 1.00 43.78 209 ARG A N 1
ATOM 1529 C CA . ARG A 1 209 ? -35.383 12.348 14.432 1.00 43.78 209 ARG A CA 1
ATOM 1530 C C . ARG A 1 209 ? -36.443 12.670 15.481 1.00 43.78 209 ARG A C 1
ATOM 1532 O O . ARG A 1 209 ? -36.864 11.792 16.226 1.00 43.78 209 ARG A O 1
ATOM 1539 N N . HIS A 1 210 ? -36.765 13.951 15.617 1.00 43.47 210 HIS A N 1
ATOM 1540 C CA . HIS A 1 210 ? -37.878 14.408 16.417 1.00 43.47 210 HIS A CA 1
ATOM 1541 C C . HIS A 1 210 ? -39.160 13.818 15.819 1.00 43.47 210 HIS A C 1
ATOM 1543 O O . HIS A 1 210 ? -39.356 13.889 14.603 1.00 43.47 210 HIS A O 1
ATOM 1549 N N . ALA A 1 211 ? -39.997 13.315 16.732 1.00 41.66 211 ALA A N 1
ATOM 1550 C CA . ALA A 1 211 ? -41.332 12.728 16.580 1.00 41.66 211 ALA A CA 1
ATOM 1551 C C . ALA A 1 211 ? -41.381 11.238 16.203 1.00 41.66 211 ALA A C 1
ATOM 1553 O O . ALA A 1 211 ? -41.190 10.882 15.018 1.00 41.66 211 ALA A O 1
#

Sequence (211 aa):
MVGAVMIFAVARDQRWGTYGTIAAAAVLLVFSMVTAIGLRAVPGALANPVSVGTASLSVMILFMASHALSRRGGALAVGVAVAVLQAVFWWFSPWAAKVYADATGLPLRDYTDGIPDLPNMIPMCLVIVAVAVELLHKVPAWIPGALGGAIIAACVPLQRVLVYGGTFPVNARYLTTIVLAAAFGAGAAVLGRRFGRMLRHLAPVKEDRHA

Organism: NCBI:txid531938

Secondary structure (DSSP, 8-state):
-HHHHHHHHHTTTSHHHHHHHHHHHHHHHHHHHHHHHHGGG-TT-SS-HHHHHHHHHHHHHHHHHHHHHTSTTHHHHHHHHHHHHHHHHHHHHHHHHHHHHHHHT----S-TTS--HHHHHS-TTHHHHHHHHHHTTTS-THHHHHHHHHHHHHHHHHHHHHHH------SHHHHHHHHHHHHHHHHHHHHHHHHHHHHHHTSPP------